Protein AF-A0AA37HJM1-F1 (afdb_monomer)

Solvent-accessible surface area (backbone atoms only — not comparable to full-atom values): 15593 Å² total; per-residue (Å²): 136,89,51,51,58,57,52,49,52,25,43,50,53,7,45,46,51,33,68,66,56,38,78,55,49,58,48,54,78,71,61,100,61,102,59,88,76,61,52,59,51,56,48,31,50,50,34,22,47,57,54,62,45,48,99,63,27,39,70,40,67,59,36,48,49,60,54,54,52,50,42,51,49,53,48,44,47,52,56,47,68,61,66,75,59,89,82,59,84,52,71,66,60,46,52,50,52,49,51,53,35,54,51,51,47,54,49,48,54,52,56,63,65,32,70,92,64,52,75,51,82,88,50,100,52,90,59,51,35,53,36,33,34,22,41,73,49,78,76,52,72,56,48,31,42,31,42,70,45,61,44,90,63,57,59,67,59,54,48,52,52,48,52,52,45,52,49,54,53,48,52,45,45,75,62,68,55,83,71,72,41,37,28,38,40,36,35,33,31,67,37,80,62,45,57,53,70,57,38,39,51,54,45,49,56,40,42,52,55,50,49,51,53,52,51,58,49,35,68,38,82,92,30,60,64,57,33,54,38,68,49,52,37,61,89,56,58,46,67,51,74,72,51,68,46,78,46,75,46,98,87,73,50,71,46,80,44,59,53,88,56,31,46,12,37,26,36,34,39,33,40,35,27,67,48,77,50,39,64,69,49,84,90

Sequence (283 aa):
MITADEVVDDIAKGVREALRTRVFLLGAEAIDFHHPEIRPEYLVTVEVAKQMGRMDRVIGLETLMNDLRKNAQRKAVFLANNISSKFVRSKQERISLKAQRDARILEIERIVSDPKYQFSPSARGRKRVDIVVFTSDPSELPLLISEAKLGSQTADAIIADIDRVVTLLQMHRDLGFNENIYGAVFFYKMTKGGSISDVQRDSSVLLARINSHLCDKKSDPNNKWLKFKADLLTRENYSEPIQAYEELHDDGSSEMVFTRQGFAFAPGLVLLGQADDVETVPF

pLDDT: mean 80.44, std 16.75, range [33.69, 97.81]

Nearest PDB structures (foldseek):
  6wru-assembly1_E  TM=2.384E-01  e=6.037E-02  Staphylococcus aureus
  7asm-assembly1_Q  TM=2.661E-01  e=1.123E-01  Staphylococcus aureus
  5xxb-assembly1_O  TM=3.262E-01  e=6.831E-01  Toxoplasma gondii
  8fru-assembly1_P  TM=2.885E-01  e=4.869E-01  Giardia duodenalis assemblage A
  6zse-assembly1_XT  TM=2.255E-01  e=2.474E-01  Homo sapiens

Foldseek 3Di:
DDFPQLLLVLLLQLQLVLVVVCVLQVDLVDDDDDDPRPHSQLSSLVSSQVSLDDPFKDKDFQAQLVVLLVLLLVVLLVVLVPLDPPPPPDPVVSVVSVVSSVVLNVQSVVLSPPPLNPPDPVPPDRRTFGIWMDTVDPSDHTQETEHEEEAVDALVVLLVVVSSQVSSQLSSVSSPDPDKYKYKYKYKHKDWQDDLVVRQVVVVVSQVVVVVVVVVQCPPPSNVLKDKDKDWPVVSWDWDDFDWDWDADPVRDIDTDGPRTIMTMIMMMMMITNDPSRNVHDD

Secondary structure (DSSP, 8-state):
---HHHHHHHHHHHHHHHTT-HHHHHHHTT---SS----HHHHHHHHHHHHH-BTTEEEEEEEEHHHHHHHHHHHHHHHHHTS--TT---HHHHHHHHHHHHHHHHHHHHHHTSGGG---TTSS---EEEEEEEES-TTSPPSEEEEEE-TT--HHHHHHHHHHHHHHHHHHHHTT--S--EEEEEEEEEEET--HHHHHHHHHHHHHHHHHHHHHHHHSGGGTT-EEEEEE-GGG-EEPPPPEEEEEPTTS-EEEEE-S--EEEEEEEEEEESSTHHHH---

Radius of gyration: 23.16 Å; Cα contacts (8 Å, |Δi|>4): 445; chains: 1; bounding box: 55×44×82 Å

Mean predicted aligned error: 9.49 Å

Organism: NCBI:txid2038277

Structure (mmCIF, N/CA/C/O backbone):
data_AF-A0AA37HJM1-F1
#
_entry.id   AF-A0AA37HJM1-F1
#
loop_
_atom_site.group_PDB
_atom_site.id
_atom_site.type_symbol
_atom_site.label_atom_id
_atom_site.label_alt_id
_atom_site.label_comp_id
_atom_site.label_asym_id
_atom_site.label_entity_id
_atom_site.label_seq_id
_atom_site.pdbx_PDB_ins_code
_atom_site.Cartn_x
_atom_site.Cartn_y
_atom_site.Cartn_z
_atom_site.occupancy
_atom_site.B_iso_or_equiv
_atom_site.auth_seq_id
_atom_site.auth_comp_id
_atom_site.auth_asym_id
_atom_site.auth_atom_id
_atom_site.pdbx_PDB_model_num
ATOM 1 N N . MET A 1 1 ? -16.459 -1.386 -3.399 1.00 72.50 1 MET A N 1
ATOM 2 C CA . MET A 1 1 ? -15.429 -2.305 -2.863 1.00 72.50 1 MET A CA 1
ATOM 3 C C . MET A 1 1 ? -14.432 -2.528 -3.984 1.00 72.50 1 MET A C 1
ATOM 5 O O . MET A 1 1 ? -14.893 -2.775 -5.088 1.00 72.50 1 MET A O 1
ATOM 9 N N . ILE A 1 2 ? -13.136 -2.341 -3.734 1.00 89.00 2 ILE A N 1
ATOM 10 C CA . ILE A 1 2 ? -12.081 -2.547 -4.739 1.00 89.00 2 ILE A CA 1
ATOM 11 C C . ILE A 1 2 ? -11.593 -4.005 -4.680 1.00 89.00 2 ILE A C 1
ATOM 13 O O . ILE A 1 2 ? -11.612 -4.604 -3.601 1.00 89.00 2 ILE A O 1
ATOM 17 N N . THR A 1 3 ? -11.192 -4.580 -5.812 1.00 93.75 3 THR A N 1
ATOM 18 C CA . THR A 1 3 ? -10.617 -5.938 -5.900 1.00 93.75 3 THR A CA 1
ATOM 19 C C . THR A 1 3 ? -9.130 -5.887 -6.240 1.00 93.75 3 THR A C 1
ATOM 21 O O . THR A 1 3 ? -8.653 -4.873 -6.752 1.00 93.75 3 THR A O 1
ATOM 24 N N . ALA A 1 4 ? -8.398 -6.979 -5.992 1.00 94.75 4 ALA A N 1
ATOM 25 C CA . ALA A 1 4 ? -7.003 -7.102 -6.417 1.00 94.75 4 ALA A CA 1
ATOM 26 C C . ALA A 1 4 ? -6.840 -6.869 -7.932 1.00 94.75 4 ALA A C 1
ATOM 28 O O . ALA A 1 4 ? -5.965 -6.107 -8.336 1.00 94.75 4 ALA A O 1
ATOM 29 N N . ASP A 1 5 ? -7.724 -7.450 -8.752 1.00 94.38 5 ASP A N 1
ATOM 30 C CA . ASP A 1 5 ? -7.743 -7.263 -10.210 1.00 94.38 5 ASP A CA 1
ATOM 31 C C . ASP A 1 5 ? -7.895 -5.784 -10.598 1.00 94.38 5 ASP A C 1
ATOM 33 O O . ASP A 1 5 ? -7.135 -5.286 -11.424 1.00 94.38 5 ASP A O 1
ATOM 37 N N . GLU A 1 6 ? -8.826 -5.050 -9.969 1.00 93.44 6 GLU A N 1
ATOM 38 C CA . GLU A 1 6 ? -8.987 -3.613 -10.230 1.00 93.44 6 GLU A CA 1
ATOM 39 C C . GLU A 1 6 ? -7.728 -2.820 -9.855 1.00 93.44 6 GLU A C 1
ATOM 41 O O . GLU A 1 6 ? -7.340 -1.914 -10.590 1.00 93.44 6 GLU A O 1
ATOM 46 N N . VAL A 1 7 ? -7.078 -3.155 -8.731 1.00 94.69 7 VAL A N 1
ATOM 47 C CA . VAL A 1 7 ? -5.832 -2.495 -8.306 1.00 94.69 7 VAL A CA 1
ATOM 48 C C . VAL A 1 7 ? -4.723 -2.729 -9.327 1.00 94.69 7 VAL A C 1
ATOM 50 O O . VAL A 1 7 ? -4.068 -1.772 -9.740 1.00 94.69 7 VAL A O 1
ATOM 53 N N . VAL A 1 8 ? -4.505 -3.981 -9.736 1.00 94.31 8 VAL A N 1
ATOM 54 C CA . VAL A 1 8 ? -3.446 -4.332 -10.691 1.00 94.31 8 VAL A CA 1
ATOM 55 C C . VAL A 1 8 ? -3.698 -3.669 -12.041 1.00 94.31 8 VAL A C 1
ATOM 57 O O . VAL A 1 8 ? -2.784 -3.046 -12.580 1.00 94.31 8 VAL A O 1
ATOM 60 N N . ASP A 1 9 ? -4.930 -3.719 -12.550 1.00 93.31 9 ASP A N 1
ATOM 61 C CA . ASP A 1 9 ? -5.294 -3.106 -13.828 1.00 93.31 9 ASP A CA 1
ATOM 62 C C . ASP A 1 9 ? -5.121 -1.580 -13.821 1.00 93.31 9 ASP A C 1
ATOM 64 O O . ASP A 1 9 ? -4.602 -1.016 -14.789 1.00 93.31 9 ASP A O 1
ATOM 68 N N . ASP A 1 10 ? -5.553 -0.894 -12.758 1.00 93.50 10 ASP A N 1
ATOM 69 C CA . ASP A 1 10 ? -5.456 0.568 -12.667 1.00 93.50 10 ASP A CA 1
ATOM 70 C C . ASP A 1 10 ? -3.983 1.012 -12.525 1.00 93.50 10 ASP A C 1
ATOM 72 O O . ASP A 1 10 ? -3.563 1.968 -13.187 1.00 93.50 10 ASP A O 1
ATOM 76 N N . ILE A 1 11 ? -3.157 0.278 -11.760 1.00 92.81 11 ILE A N 1
ATOM 77 C CA . ILE A 1 11 ? -1.700 0.509 -11.698 1.00 92.81 11 ILE A CA 1
ATOM 78 C C . ILE A 1 11 ? -1.061 0.270 -13.066 1.00 92.81 11 ILE A C 1
ATOM 80 O O . ILE A 1 11 ? -0.331 1.130 -13.554 1.00 92.81 11 ILE A O 1
ATOM 84 N N . ALA A 1 12 ? -1.343 -0.865 -13.706 1.00 89.25 12 ALA A N 1
ATOM 85 C CA . ALA A 1 12 ? -0.769 -1.231 -14.996 1.00 89.25 12 ALA A CA 1
ATOM 86 C C . ALA A 1 12 ? -1.064 -0.177 -16.073 1.00 89.25 12 ALA A C 1
ATOM 88 O O . ALA A 1 12 ? -0.151 0.286 -16.762 1.00 89.25 12 ALA A O 1
ATOM 89 N N . LYS A 1 13 ? -2.317 0.287 -16.163 1.00 88.69 13 LYS A N 1
ATOM 90 C CA . LYS A 1 13 ? -2.717 1.366 -17.081 1.00 88.69 13 LYS A CA 1
ATOM 91 C C . LYS A 1 13 ? -2.008 2.682 -16.772 1.00 88.69 13 LYS A C 1
ATOM 93 O O . LYS A 1 13 ? -1.554 3.346 -17.700 1.00 88.69 13 LYS A O 1
ATOM 98 N N . GLY A 1 14 ? -1.902 3.059 -15.498 1.00 87.94 14 GLY A N 1
ATOM 99 C CA . GLY A 1 14 ? -1.255 4.307 -15.095 1.00 87.94 14 GLY A CA 1
ATOM 100 C C . GLY A 1 14 ? 0.244 4.300 -15.374 1.00 87.94 14 GLY A C 1
ATOM 101 O O . GLY A 1 14 ? 0.777 5.252 -15.941 1.00 87.94 14 GLY A O 1
ATOM 102 N N . VAL A 1 15 ? 0.913 3.186 -15.066 1.00 84.44 15 VAL A N 1
ATOM 103 C CA . VAL A 1 15 ? 2.323 2.969 -15.407 1.00 84.44 15 VAL A CA 1
ATOM 104 C C . VAL A 1 15 ? 2.512 3.042 -16.919 1.00 84.44 15 VAL A C 1
ATOM 106 O O . VAL A 1 15 ? 3.373 3.785 -17.378 1.00 84.44 15 VAL A O 1
ATOM 109 N N . ARG A 1 16 ? 1.680 2.351 -17.709 1.00 80.00 16 ARG A N 1
ATOM 110 C CA . ARG A 1 16 ? 1.724 2.422 -19.177 1.00 80.00 16 ARG A CA 1
ATOM 111 C C . ARG A 1 16 ? 1.612 3.855 -19.688 1.00 80.00 16 ARG A C 1
ATOM 113 O O . ARG A 1 16 ? 2.359 4.227 -20.587 1.00 80.00 16 ARG A O 1
ATOM 120 N N . GLU A 1 17 ? 0.682 4.638 -19.151 1.00 80.50 17 GLU A N 1
ATOM 121 C CA . GLU A 1 17 ? 0.422 6.001 -19.619 1.00 80.50 17 GLU A CA 1
ATOM 122 C C . GLU A 1 17 ? 1.548 6.971 -19.246 1.00 80.50 17 GLU A C 1
ATOM 124 O O . GLU A 1 17 ? 2.004 7.747 -20.090 1.00 80.50 17 GLU A O 1
ATOM 129 N N . ALA A 1 18 ? 2.091 6.862 -18.032 1.00 77.69 18 ALA A N 1
ATOM 130 C CA . ALA A 1 18 ? 3.287 7.608 -17.642 1.00 77.69 18 ALA A CA 1
ATOM 131 C C . ALA A 1 18 ? 4.478 7.238 -18.531 1.00 77.69 18 ALA A C 1
ATOM 133 O O . ALA A 1 18 ? 5.189 8.096 -19.051 1.00 77.69 18 ALA A O 1
ATOM 134 N N . LEU A 1 19 ? 4.636 5.943 -18.801 1.00 72.50 19 LEU A N 1
ATOM 135 C CA . LEU A 1 19 ? 5.599 5.440 -19.762 1.00 72.50 19 LEU A CA 1
ATOM 136 C C . LEU A 1 19 ? 5.219 5.762 -21.215 1.00 72.50 19 LEU A C 1
ATOM 138 O O . LEU A 1 19 ? 5.964 5.372 -22.090 1.00 72.50 19 LEU A O 1
ATOM 142 N N . ARG A 1 20 ? 4.124 6.433 -21.557 1.00 68.94 20 ARG A N 1
ATOM 143 C CA . ARG A 1 20 ? 3.891 6.941 -22.927 1.00 68.94 20 ARG A CA 1
ATOM 144 C C . ARG A 1 20 ? 4.201 8.424 -23.039 1.00 68.94 20 ARG A C 1
ATOM 146 O O . ARG A 1 20 ? 4.641 8.883 -24.087 1.00 68.94 20 ARG A O 1
ATOM 153 N N . THR A 1 21 ? 4.082 9.163 -21.943 1.00 62.94 21 THR A N 1
ATOM 154 C CA . THR A 1 21 ? 4.363 10.604 -21.838 1.00 62.94 21 THR A CA 1
ATOM 155 C C . THR A 1 21 ? 5.868 10.921 -21.697 1.00 62.94 21 THR A C 1
ATOM 157 O O . THR A 1 21 ? 6.276 11.937 -21.133 1.00 62.94 21 THR A O 1
ATOM 160 N N . ARG A 1 22 ? 6.721 10.064 -22.283 1.00 51.75 22 ARG A N 1
ATOM 161 C CA . ARG A 1 22 ? 8.179 9.963 -22.078 1.00 51.75 22 ARG A CA 1
ATOM 162 C C . ARG A 1 22 ? 9.011 11.187 -22.408 1.00 51.75 22 ARG A C 1
ATOM 164 O O . ARG A 1 22 ? 10.087 11.309 -21.839 1.00 51.75 22 ARG A O 1
ATOM 171 N N . VAL A 1 23 ? 8.544 12.106 -23.250 1.00 48.00 23 VAL A N 1
ATOM 172 C CA . VAL A 1 23 ? 9.275 13.361 -23.519 1.00 48.00 23 VAL A CA 1
ATOM 173 C C . VAL A 1 23 ? 9.582 14.107 -22.207 1.00 48.00 23 VAL A C 1
ATOM 175 O O . VAL A 1 23 ? 10.658 14.679 -22.062 1.00 48.00 23 VAL A O 1
ATOM 178 N N . PHE A 1 24 ? 8.700 14.002 -21.204 1.00 47.12 24 PHE A N 1
ATOM 179 C CA . PHE A 1 24 ? 8.919 14.553 -19.863 1.00 47.12 24 PHE A CA 1
ATOM 180 C C . PHE A 1 24 ? 9.833 13.690 -18.975 1.00 47.12 24 PHE A C 1
ATOM 182 O O . PHE A 1 24 ? 10.661 14.237 -18.253 1.00 47.12 24 PHE A O 1
ATOM 189 N N . LEU A 1 25 ? 9.730 12.355 -19.047 1.00 49.97 25 LEU A N 1
ATOM 190 C CA . LEU A 1 25 ? 10.588 11.430 -18.283 1.00 49.97 25 LEU A CA 1
ATOM 191 C C . LEU A 1 25 ? 12.056 11.517 -18.723 1.00 49.97 25 LEU A C 1
ATOM 193 O O . LEU A 1 25 ? 12.959 11.506 -17.894 1.00 49.97 25 LEU A O 1
ATOM 197 N N . LEU A 1 26 ? 12.281 11.639 -20.032 1.00 48.25 26 LEU A N 1
ATOM 198 C CA . LEU A 1 26 ? 13.606 11.680 -20.646 1.00 48.25 26 LEU A CA 1
ATOM 199 C C . LEU A 1 26 ? 14.302 13.036 -20.479 1.00 48.25 26 LEU A C 1
ATOM 201 O O . LEU A 1 26 ? 15.526 13.077 -20.386 1.00 48.25 26 LEU A O 1
ATOM 205 N N . GLY A 1 27 ? 13.541 14.133 -20.396 1.00 41.31 27 GLY A N 1
ATOM 206 C CA . GLY A 1 27 ? 14.076 15.459 -20.072 1.00 41.31 27 GLY A CA 1
ATOM 207 C C . GLY A 1 27 ? 14.519 15.600 -18.610 1.00 41.31 27 GLY A C 1
ATOM 208 O O . GLY A 1 27 ? 15.489 16.301 -18.339 1.00 41.31 27 GLY A O 1
ATOM 209 N N . ALA A 1 28 ? 13.860 14.902 -17.677 1.00 42.06 28 ALA A N 1
ATOM 210 C CA . ALA A 1 28 ? 14.141 14.983 -16.239 1.00 42.06 28 ALA A CA 1
ATOM 211 C C . ALA A 1 28 ? 15.420 14.243 -15.798 1.00 42.06 28 ALA A C 1
ATOM 213 O O . ALA A 1 28 ? 15.977 14.563 -14.753 1.00 42.06 28 ALA A O 1
ATOM 214 N N . GLU A 1 29 ? 15.899 13.266 -16.572 1.00 42.12 29 GLU A N 1
ATOM 215 C CA . GLU A 1 29 ? 17.143 12.540 -16.265 1.00 42.12 29 GLU A CA 1
ATOM 216 C C . GLU A 1 29 ? 18.384 13.103 -16.982 1.00 42.12 29 GLU A C 1
ATOM 218 O O . GLU A 1 29 ? 19.503 12.709 -16.656 1.00 42.12 29 GLU A O 1
ATOM 223 N N . ALA A 1 30 ? 18.215 13.999 -17.963 1.00 42.41 30 ALA A N 1
ATOM 224 C CA . ALA A 1 30 ? 19.286 14.369 -18.892 1.00 42.41 30 ALA A CA 1
ATOM 225 C C . ALA A 1 30 ? 19.727 15.847 -18.872 1.00 42.41 30 ALA A C 1
ATOM 227 O O . ALA A 1 30 ? 20.665 16.166 -19.603 1.00 42.41 30 ALA A O 1
ATOM 228 N N . ILE A 1 31 ? 19.094 16.761 -18.118 1.00 38.78 31 ILE A N 1
ATOM 229 C CA . ILE A 1 31 ? 19.282 18.206 -18.363 1.00 38.78 31 ILE A CA 1
ATOM 230 C C . ILE A 1 31 ? 19.407 19.057 -17.080 1.00 38.78 31 ILE A C 1
ATOM 232 O O . ILE A 1 31 ? 18.430 19.279 -16.371 1.00 38.78 31 ILE A O 1
ATOM 236 N N . ASP A 1 32 ? 20.594 19.647 -16.882 1.00 37.78 32 ASP A N 1
ATOM 237 C CA . ASP A 1 32 ? 20.820 20.884 -16.115 1.00 37.78 32 ASP A CA 1
ATOM 238 C C . ASP A 1 32 ? 20.072 22.059 -16.791 1.00 37.78 32 ASP A C 1
ATOM 240 O O . ASP A 1 32 ? 20.647 22.764 -17.615 1.00 37.78 32 ASP A O 1
ATOM 244 N N . PHE A 1 33 ? 18.791 22.305 -16.492 1.00 33.69 33 PHE A N 1
ATOM 245 C CA . PHE A 1 33 ? 18.142 23.589 -16.816 1.00 33.69 33 PHE A CA 1
ATOM 246 C C . PHE A 1 33 ? 17.101 23.991 -15.763 1.00 33.69 33 PHE A C 1
ATOM 248 O O . PHE A 1 33 ? 16.414 23.167 -15.172 1.00 33.69 33 PHE A O 1
ATOM 255 N N . HIS A 1 34 ? 16.992 25.304 -15.549 1.00 34.34 34 HIS A N 1
ATOM 256 C CA . HIS A 1 34 ? 16.223 26.027 -14.525 1.00 34.34 34 HIS A CA 1
ATOM 257 C C . HIS A 1 34 ? 14.676 25.924 -14.612 1.00 34.34 34 HIS A C 1
ATOM 259 O O . HIS A 1 34 ? 13.976 26.913 -14.389 1.00 34.34 34 HIS A O 1
ATOM 265 N N . HIS A 1 35 ? 14.113 24.750 -14.896 1.00 35.97 35 HIS A N 1
ATOM 266 C CA . HIS A 1 35 ? 12.680 24.471 -14.748 1.00 35.97 35 HIS A CA 1
ATOM 267 C C . HIS A 1 35 ? 12.456 23.454 -13.621 1.00 35.97 35 HIS A C 1
ATOM 269 O O . HIS A 1 35 ? 13.331 22.628 -13.381 1.00 35.97 35 HIS A O 1
ATOM 275 N N . PRO A 1 36 ? 11.333 23.516 -12.878 1.00 35.59 36 PRO A N 1
ATOM 276 C CA . PRO A 1 36 ? 11.111 22.611 -11.756 1.00 35.59 36 PRO A CA 1
ATOM 277 C C . PRO A 1 36 ? 11.117 21.157 -12.250 1.00 35.59 36 PRO A C 1
ATOM 279 O O . PRO A 1 36 ? 10.204 20.739 -12.958 1.00 35.59 36 PRO A O 1
ATOM 282 N N . GLU A 1 37 ? 12.166 20.414 -11.884 1.00 43.91 37 GLU A N 1
ATOM 283 C CA . GLU A 1 37 ? 12.343 18.983 -12.139 1.00 43.91 37 GLU A CA 1
ATOM 284 C C . GLU A 1 37 ? 11.119 18.206 -11.630 1.00 43.91 37 GLU A C 1
ATOM 286 O O . GLU A 1 37 ? 10.982 17.931 -10.433 1.00 43.91 37 GLU A O 1
ATOM 291 N N . ILE A 1 38 ? 10.206 17.828 -12.526 1.00 48.66 38 ILE A N 1
ATOM 292 C CA . ILE A 1 38 ? 9.211 16.807 -12.201 1.00 48.66 38 ILE A CA 1
ATOM 293 C C . ILE A 1 38 ? 9.945 15.476 -12.281 1.00 48.66 38 ILE A C 1
ATOM 295 O O . ILE A 1 38 ? 10.228 14.980 -13.370 1.00 48.66 38 ILE A O 1
ATOM 299 N N . ARG A 1 39 ? 10.289 14.912 -11.120 1.00 54.81 39 ARG A N 1
ATOM 300 C CA . ARG A 1 39 ? 10.967 13.615 -11.091 1.00 54.81 39 ARG A CA 1
ATOM 301 C C . ARG A 1 39 ? 10.083 12.531 -11.724 1.00 54.81 39 ARG A C 1
ATOM 303 O O . ARG A 1 39 ? 8.870 12.549 -11.490 1.00 54.81 39 ARG A O 1
ATOM 310 N N . PRO A 1 40 ? 10.664 11.569 -12.460 1.00 59.12 40 PRO A N 1
ATOM 311 C CA . PRO A 1 40 ? 9.929 10.471 -13.078 1.00 59.12 40 PRO A CA 1
ATOM 312 C C . PRO A 1 40 ? 9.010 9.678 -12.132 1.00 59.12 40 PRO A C 1
ATOM 314 O O . PRO A 1 40 ? 7.982 9.175 -12.588 1.00 59.12 40 PRO A O 1
ATOM 317 N N . GLU A 1 41 ? 9.316 9.599 -10.823 1.00 62.47 41 GLU A N 1
ATOM 318 C CA . GLU A 1 41 ? 8.406 9.021 -9.817 1.00 62.47 41 GLU A CA 1
ATOM 319 C C . GLU A 1 41 ? 7.041 9.709 -9.852 1.00 62.47 41 GLU A C 1
ATOM 321 O O . GLU A 1 41 ? 6.007 9.048 -9.878 1.00 62.47 41 GLU A O 1
ATOM 326 N N . TYR A 1 42 ? 7.040 11.045 -9.854 1.00 72.00 42 TYR A N 1
ATOM 327 C CA . TYR A 1 42 ? 5.831 11.842 -9.694 1.00 72.00 42 TYR A CA 1
ATOM 328 C C . TYR A 1 42 ? 4.900 11.695 -10.889 1.00 72.00 42 TYR A C 1
ATOM 330 O O . TYR A 1 42 ? 3.687 11.698 -10.701 1.00 72.00 42 TYR A O 1
ATOM 338 N N . LEU A 1 43 ? 5.440 11.529 -12.100 1.00 75.44 43 LEU A N 1
ATOM 339 C CA . LEU A 1 43 ? 4.608 11.296 -13.277 1.00 75.44 43 LEU A CA 1
ATOM 340 C C . LEU A 1 43 ? 3.885 9.950 -13.174 1.00 75.44 43 LEU A C 1
ATOM 342 O O . LEU A 1 43 ? 2.674 9.900 -13.364 1.00 75.44 43 LEU A O 1
ATOM 346 N N . VAL A 1 44 ? 4.597 8.878 -12.809 1.00 80.19 44 VAL A N 1
ATOM 347 C CA . VAL A 1 44 ? 3.972 7.559 -12.627 1.00 80.19 44 VAL A CA 1
ATOM 348 C C . VAL A 1 44 ? 2.954 7.594 -11.492 1.00 80.19 44 VAL A C 1
ATOM 350 O O . VAL A 1 44 ? 1.830 7.134 -11.673 1.00 80.19 44 VAL A O 1
ATOM 353 N N . THR A 1 45 ? 3.299 8.204 -10.358 1.00 87.06 45 THR A N 1
ATOM 354 C CA . THR A 1 45 ? 2.385 8.391 -9.227 1.00 87.06 45 THR A CA 1
ATOM 355 C C . THR A 1 45 ? 1.104 9.115 -9.647 1.00 87.06 45 THR A C 1
ATOM 357 O O . THR A 1 45 ? 0.007 8.674 -9.309 1.00 87.06 45 THR A O 1
ATOM 360 N N . VAL A 1 46 ? 1.219 10.199 -10.420 1.00 86.12 46 VAL A N 1
ATOM 361 C CA . VAL A 1 46 ? 0.068 10.981 -10.892 1.00 86.12 46 VAL A CA 1
ATOM 362 C C . VAL A 1 46 ? -0.774 10.203 -11.901 1.00 86.12 46 VAL A C 1
ATOM 364 O O . VAL A 1 46 ? -1.998 10.203 -11.780 1.00 86.12 46 VAL A O 1
ATOM 367 N N . GLU A 1 47 ? -0.167 9.532 -12.880 1.00 87.88 47 GLU A N 1
ATOM 368 C CA . GLU A 1 47 ? -0.931 8.770 -13.875 1.00 87.88 47 GLU A CA 1
ATOM 369 C C . GLU A 1 47 ? -1.632 7.559 -13.257 1.00 87.88 47 GLU A C 1
ATOM 371 O O . GLU A 1 47 ? -2.801 7.315 -13.553 1.00 87.88 47 GLU A O 1
ATOM 376 N N . VAL A 1 48 ? -0.984 6.851 -12.330 1.00 90.69 48 VAL A N 1
ATOM 377 C CA . VAL A 1 48 ? -1.626 5.781 -11.551 1.00 90.69 48 VAL A CA 1
ATOM 378 C C . VAL A 1 48 ? -2.778 6.333 -10.709 1.00 90.69 48 VAL A C 1
ATOM 380 O O . VAL A 1 48 ? -3.883 5.792 -10.745 1.00 90.69 48 VAL A O 1
ATOM 383 N N . ALA A 1 49 ? -2.573 7.455 -10.016 1.00 91.44 49 ALA A N 1
ATOM 384 C CA . ALA A 1 49 ? -3.624 8.109 -9.241 1.00 91.44 49 ALA A CA 1
ATOM 385 C C . ALA A 1 49 ? -4.838 8.508 -10.099 1.00 91.44 49 ALA A C 1
ATOM 387 O O . ALA A 1 49 ? -5.976 8.342 -9.659 1.00 91.44 49 ALA A O 1
ATOM 388 N N . LYS A 1 50 ? -4.621 8.984 -11.332 1.00 91.31 50 LYS A N 1
ATOM 389 C CA . LYS A 1 50 ? -5.707 9.299 -12.274 1.00 91.31 50 LYS A CA 1
ATOM 390 C C . LYS A 1 50 ? -6.538 8.069 -12.636 1.00 91.31 50 LYS A C 1
ATOM 392 O O . LYS A 1 50 ? -7.757 8.190 -12.691 1.00 91.31 50 LYS A O 1
ATOM 397 N N . GLN A 1 51 ? -5.912 6.909 -12.855 1.00 93.00 51 GLN A N 1
ATOM 398 C CA . GLN A 1 51 ? -6.647 5.672 -13.161 1.00 93.00 51 GLN A CA 1
ATOM 399 C C . GLN A 1 51 ? -7.475 5.179 -11.966 1.00 93.00 51 GLN A C 1
ATOM 401 O O . GLN A 1 51 ? -8.581 4.673 -12.138 1.00 93.00 51 GLN A O 1
ATOM 406 N N . MET A 1 52 ? -6.959 5.361 -10.748 1.00 91.62 52 MET A N 1
ATOM 407 C CA . MET A 1 52 ? -7.638 4.939 -9.517 1.00 91.62 52 MET A CA 1
ATOM 408 C C . MET A 1 52 ? -8.798 5.859 -9.110 1.00 91.62 52 MET A C 1
ATOM 410 O O . MET A 1 52 ? -9.711 5.426 -8.398 1.00 91.62 52 MET A O 1
ATOM 414 N N . GLY A 1 53 ? -8.763 7.128 -9.527 1.00 88.25 53 GLY A N 1
ATOM 415 C CA . GLY A 1 53 ? -9.806 8.111 -9.246 1.00 88.25 53 GLY A CA 1
ATOM 416 C C . GLY A 1 53 ? -11.117 7.781 -9.963 1.00 88.25 53 GLY A C 1
ATOM 417 O O . GLY A 1 53 ? -11.152 7.608 -11.178 1.00 88.25 53 GLY A O 1
ATOM 418 N N . ARG A 1 54 ? -12.222 7.716 -9.212 1.00 87.19 54 ARG A N 1
ATOM 419 C CA . ARG A 1 54 ? -13.578 7.448 -9.728 1.00 87.19 54 ARG A CA 1
ATOM 420 C C . ARG A 1 54 ? -14.599 8.301 -8.972 1.00 87.19 54 ARG A C 1
ATOM 422 O O . ARG A 1 54 ? -14.274 8.895 -7.953 1.00 87.19 54 ARG A O 1
ATOM 429 N N . MET A 1 55 ? -15.849 8.346 -9.437 1.00 86.38 55 MET A N 1
ATOM 430 C CA . MET A 1 55 ? -16.920 9.117 -8.771 1.00 86.38 55 MET A CA 1
ATOM 431 C C . MET A 1 55 ? -17.139 8.705 -7.302 1.00 86.38 55 MET A C 1
ATOM 433 O O . MET A 1 55 ? -17.578 9.516 -6.494 1.00 86.38 55 MET A O 1
ATOM 437 N N . ASP A 1 56 ? -16.830 7.454 -6.956 1.00 88.81 56 ASP A N 1
ATOM 438 C CA . ASP A 1 56 ? -16.956 6.866 -5.620 1.00 88.81 56 ASP A CA 1
ATOM 439 C C . ASP A 1 56 ? -15.627 6.793 -4.843 1.00 88.81 56 ASP A C 1
ATOM 441 O O . ASP A 1 56 ? -15.596 6.221 -3.751 1.00 88.81 56 ASP A O 1
ATOM 445 N N . ARG A 1 57 ? -14.525 7.333 -5.389 1.00 90.88 57 ARG A N 1
ATOM 446 C CA . ARG A 1 57 ? -13.170 7.182 -4.834 1.00 90.88 57 ARG A CA 1
ATOM 447 C C . ARG A 1 57 ? -12.413 8.501 -4.824 1.00 90.88 57 ARG A C 1
ATOM 449 O O . ARG A 1 57 ? -12.320 9.184 -5.841 1.00 90.88 57 ARG A O 1
ATOM 456 N N . VAL A 1 58 ? -11.801 8.818 -3.690 1.00 91.56 58 VAL A N 1
ATOM 457 C CA . VAL A 1 58 ? -10.947 10.002 -3.536 1.00 91.56 58 VAL A CA 1
ATOM 458 C C . VAL A 1 58 ? -9.496 9.567 -3.400 1.00 91.56 58 VAL A C 1
ATOM 460 O O . VAL A 1 58 ? -9.191 8.611 -2.689 1.00 91.56 58 VAL A O 1
ATOM 463 N N . ILE A 1 59 ? -8.597 10.288 -4.069 1.00 93.88 59 ILE A N 1
ATOM 464 C CA . ILE A 1 59 ? -7.163 9.999 -4.061 1.00 93.88 59 ILE A CA 1
ATOM 465 C C . ILE A 1 59 ? -6.425 11.039 -3.223 1.00 93.88 59 ILE A C 1
ATOM 467 O O . ILE A 1 59 ? -6.519 12.239 -3.478 1.00 93.88 59 ILE A O 1
ATOM 471 N N . GLY A 1 60 ? -5.678 10.571 -2.227 1.00 91.31 60 GLY A N 1
ATOM 472 C CA . GLY A 1 60 ? -4.721 11.362 -1.466 1.00 91.31 60 GLY A CA 1
ATOM 473 C C . GLY A 1 60 ? -3.307 11.113 -1.975 1.00 91.31 60 GLY A C 1
ATOM 474 O O . GLY A 1 60 ? -2.756 10.035 -1.758 1.00 91.31 60 GLY A O 1
ATOM 475 N N . LEU A 1 61 ? -2.710 12.110 -2.622 1.00 91.12 61 LEU A N 1
ATOM 476 C CA . LEU A 1 61 ? -1.300 12.077 -3.007 1.00 91.12 61 LEU A CA 1
ATOM 477 C C . LEU A 1 61 ? -0.419 12.530 -1.845 1.00 91.12 61 LEU A C 1
ATOM 479 O O . LEU A 1 61 ? -0.781 13.473 -1.137 1.00 91.12 61 LEU A O 1
ATOM 483 N N . GLU A 1 62 ? 0.749 11.905 -1.686 1.00 89.12 62 GLU A N 1
ATOM 484 C CA . GLU A 1 62 ? 1.768 12.343 -0.718 1.00 89.12 62 GLU A CA 1
ATOM 485 C C . GLU A 1 62 ? 1.218 12.433 0.721 1.00 89.12 62 GLU A C 1
ATOM 487 O O . GLU A 1 62 ? 1.557 13.327 1.510 1.00 89.12 62 GLU A O 1
ATOM 492 N N . THR A 1 63 ? 0.324 11.503 1.066 1.00 90.38 63 THR A N 1
ATOM 493 C CA . THR A 1 63 ? -0.445 11.537 2.312 1.00 90.38 63 THR A CA 1
ATOM 494 C C . THR A 1 63 ? 0.471 11.262 3.499 1.00 90.38 63 THR A C 1
ATOM 496 O O . THR A 1 63 ? 1.206 10.275 3.524 1.00 90.38 63 THR A O 1
ATOM 499 N N . LEU A 1 64 ? 0.421 12.106 4.531 1.00 88.88 64 LEU A N 1
ATOM 500 C CA . LEU A 1 64 ? 1.227 11.907 5.735 1.00 88.88 64 LEU A CA 1
ATOM 501 C C . LEU A 1 64 ? 0.803 10.622 6.459 1.00 88.88 64 LEU A C 1
ATOM 503 O O . LEU A 1 64 ? -0.348 10.475 6.870 1.00 88.88 64 LEU A O 1
ATOM 507 N N . MET A 1 65 ? 1.756 9.728 6.736 1.00 87.88 65 MET A N 1
ATOM 508 C CA . MET A 1 65 ? 1.486 8.495 7.493 1.00 87.88 65 MET A CA 1
ATOM 509 C C . MET A 1 65 ? 0.923 8.786 8.896 1.00 87.88 65 MET A C 1
ATOM 511 O O . MET A 1 65 ? 0.140 8.008 9.436 1.00 87.88 65 MET A O 1
ATOM 515 N N . ASN A 1 66 ? 1.284 9.928 9.496 1.00 86.69 66 ASN A N 1
ATOM 516 C CA . ASN A 1 66 ? 0.705 10.365 10.770 1.00 86.69 66 ASN A CA 1
ATOM 517 C C . ASN A 1 66 ? -0.785 10.707 10.667 1.00 86.69 66 ASN A C 1
ATOM 519 O O . ASN A 1 66 ? -1.509 10.490 11.639 1.00 86.69 66 ASN A O 1
ATOM 523 N N . ASP A 1 67 ? -1.240 11.210 9.522 1.00 89.00 67 ASP A N 1
ATOM 524 C CA . ASP A 1 67 ? -2.655 11.496 9.304 1.00 89.00 67 ASP A CA 1
ATOM 525 C C . ASP A 1 67 ? -3.426 10.193 9.108 1.00 89.00 67 ASP A C 1
ATOM 527 O O . ASP A 1 67 ? -4.451 10.006 9.760 1.00 89.00 67 ASP A O 1
ATOM 531 N N . LEU A 1 68 ? -2.876 9.233 8.352 1.00 90.75 68 LEU A N 1
ATOM 532 C CA . LEU A 1 68 ? -3.438 7.878 8.243 1.00 90.75 68 LEU A CA 1
ATOM 533 C C . LEU A 1 68 ? -3.587 7.218 9.620 1.00 90.75 68 LEU A C 1
ATOM 535 O O . LEU A 1 68 ? -4.657 6.717 9.965 1.00 90.75 68 LEU A O 1
ATOM 539 N N . ARG A 1 69 ? -2.544 7.298 10.453 1.00 91.00 69 ARG A N 1
ATOM 540 C CA . ARG A 1 69 ? -2.559 6.792 11.831 1.00 91.00 69 ARG A CA 1
ATOM 541 C C . ARG A 1 69 ? -3.637 7.454 12.689 1.00 91.00 69 ARG A C 1
ATOM 543 O O . ARG A 1 69 ? -4.392 6.763 13.371 1.00 91.00 69 ARG A O 1
ATOM 550 N N . LYS A 1 70 ? -3.738 8.785 12.659 1.00 90.00 70 LYS A N 1
ATOM 551 C CA . LYS A 1 70 ? -4.761 9.527 13.416 1.00 90.00 70 LYS A CA 1
ATOM 552 C C . LYS A 1 70 ? -6.174 9.258 12.897 1.00 90.00 70 LYS A C 1
ATOM 554 O O . LYS A 1 70 ? -7.107 9.209 13.695 1.00 90.00 70 LYS A O 1
ATOM 559 N N . ASN A 1 71 ? -6.360 9.086 11.590 1.00 91.25 71 ASN A N 1
ATOM 560 C CA . ASN A 1 71 ? -7.652 8.733 10.994 1.00 91.25 71 ASN A CA 1
ATOM 561 C C . ASN A 1 71 ? -8.092 7.344 11.457 1.00 91.25 71 ASN A C 1
ATOM 563 O O . ASN A 1 71 ? -9.198 7.197 11.976 1.00 91.25 71 ASN A O 1
ATOM 567 N N . ALA A 1 72 ? -7.188 6.364 11.382 1.00 92.69 72 ALA A N 1
ATOM 568 C CA . ALA A 1 72 ? -7.413 5.014 11.885 1.00 92.69 72 ALA A CA 1
ATOM 569 C C . ALA A 1 72 ? -7.780 5.022 13.381 1.00 92.69 72 ALA A C 1
ATOM 571 O O . ALA A 1 72 ? -8.775 4.417 13.777 1.00 92.69 72 ALA A O 1
ATOM 572 N N . GLN A 1 73 ? -7.047 5.781 14.205 1.00 94.06 73 GLN A N 1
ATOM 573 C CA . GLN A 1 73 ? -7.363 5.955 15.626 1.00 94.06 73 GLN A CA 1
ATOM 574 C C . GLN A 1 73 ? -8.772 6.524 15.832 1.00 94.06 73 GLN A C 1
ATOM 576 O O . GLN A 1 73 ? -9.563 5.960 16.588 1.00 94.06 73 GLN A O 1
ATOM 581 N N . ARG A 1 74 ? -9.105 7.634 15.157 1.00 92.94 74 ARG A N 1
ATOM 582 C CA . ARG A 1 74 ? -10.417 8.288 15.272 1.00 92.94 74 ARG A CA 1
ATOM 583 C C . ARG A 1 74 ? -11.551 7.339 14.896 1.00 92.94 74 ARG A C 1
ATOM 585 O O . ARG A 1 74 ? -12.536 7.263 15.628 1.00 92.94 74 ARG A O 1
ATOM 592 N N . LYS A 1 75 ? -11.392 6.578 13.809 1.00 92.38 75 LYS A N 1
ATOM 593 C CA . LYS A 1 75 ? -12.370 5.571 13.379 1.00 92.38 75 LYS A CA 1
ATOM 594 C C . LYS A 1 75 ? -12.520 4.455 14.414 1.00 92.38 75 LYS A C 1
ATOM 596 O O . LYS A 1 75 ? -13.645 4.141 14.791 1.00 92.38 75 LYS A O 1
ATOM 601 N N . ALA A 1 76 ? -11.419 3.904 14.925 1.00 92.94 76 ALA A N 1
ATOM 602 C CA . ALA A 1 76 ? -11.455 2.842 15.933 1.00 92.94 76 ALA A CA 1
ATOM 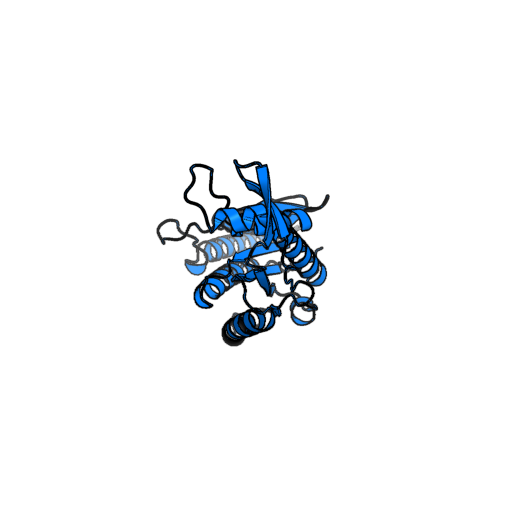603 C C . ALA A 1 76 ? -12.152 3.306 17.226 1.00 92.94 76 ALA A C 1
ATOM 605 O O . ALA A 1 76 ? -13.008 2.600 17.760 1.00 92.94 76 ALA A O 1
ATOM 606 N N . VAL A 1 77 ? -11.850 4.522 17.697 1.00 92.44 77 VAL A N 1
ATOM 607 C CA . VAL A 1 77 ? -12.503 5.127 18.871 1.00 92.44 77 VAL A CA 1
ATOM 608 C C . VAL A 1 77 ? -13.990 5.375 18.613 1.00 92.44 77 VAL A C 1
ATOM 610 O O . VAL A 1 77 ? -14.818 5.119 19.486 1.00 92.44 77 VAL A O 1
ATOM 613 N N . PHE A 1 78 ? -14.359 5.849 17.421 1.00 90.94 78 PHE A N 1
ATOM 614 C CA . PHE A 1 78 ? -15.761 6.017 17.038 1.00 90.94 78 PHE A CA 1
ATOM 615 C C . PHE A 1 78 ? -16.524 4.684 17.077 1.00 90.94 78 PHE A C 1
ATOM 617 O O . PHE A 1 78 ? -17.595 4.610 17.679 1.00 90.94 78 PHE A O 1
ATOM 624 N N . LEU A 1 79 ? -15.955 3.613 16.513 1.00 88.94 79 LEU A N 1
ATOM 625 C CA . LEU A 1 79 ? -16.558 2.277 16.548 1.00 88.94 79 LEU A CA 1
ATOM 626 C C . LEU A 1 79 ? -16.676 1.731 17.977 1.00 88.94 79 LEU A C 1
ATOM 628 O O . LEU A 1 79 ? -17.734 1.226 18.345 1.00 88.94 79 LEU A O 1
ATOM 632 N N . ALA A 1 80 ? -15.644 1.901 18.810 1.00 88.75 80 ALA A N 1
ATOM 633 C CA . ALA A 1 80 ? -15.692 1.507 20.219 1.00 88.75 80 ALA A CA 1
ATOM 634 C C . ALA A 1 80 ? -16.800 2.251 20.989 1.00 88.75 80 ALA A C 1
ATOM 636 O O . ALA A 1 80 ? -17.503 1.657 21.805 1.00 88.75 80 ALA A O 1
ATOM 637 N N . ASN A 1 81 ? -17.013 3.538 20.698 1.00 86.19 81 ASN A N 1
ATOM 638 C CA . ASN A 1 81 ? -18.088 4.327 21.307 1.00 86.19 81 ASN A CA 1
ATOM 639 C C . ASN A 1 81 ? -19.496 3.913 20.853 1.00 86.19 81 ASN A C 1
ATOM 641 O O . ASN A 1 81 ? -20.458 4.156 21.584 1.00 86.19 81 ASN A O 1
ATOM 645 N N . ASN A 1 82 ? -19.625 3.273 19.689 1.00 81.44 82 ASN A N 1
ATOM 646 C CA . ASN A 1 82 ? -20.900 2.775 19.173 1.00 81.44 82 ASN A CA 1
ATOM 647 C C . ASN A 1 82 ? -21.330 1.426 19.772 1.00 81.44 82 ASN A C 1
ATOM 649 O O . ASN A 1 82 ? -22.420 0.948 19.448 1.00 81.44 82 ASN A O 1
ATOM 653 N N . ILE A 1 83 ? -20.545 0.834 20.681 1.00 71.25 83 ILE A N 1
ATOM 654 C CA . ILE A 1 83 ? -20.984 -0.293 21.516 1.00 71.25 83 ILE A CA 1
ATOM 655 C C . ILE A 1 83 ? -22.150 0.204 22.395 1.00 71.25 83 ILE A C 1
ATOM 657 O O . ILE A 1 83 ? -21.975 0.866 23.418 1.00 71.25 83 ILE A O 1
ATOM 661 N N . SER A 1 84 ? -23.375 -0.025 21.918 1.00 58.97 84 SER A N 1
ATOM 662 C CA . SER A 1 84 ? -24.586 0.645 22.396 1.00 58.97 84 SER A CA 1
ATOM 663 C C . SER A 1 84 ? -24.992 0.217 23.809 1.00 58.97 84 SER A C 1
ATOM 665 O O . SER A 1 84 ? -25.345 -0.933 24.057 1.00 58.97 84 SER A O 1
ATOM 667 N N . SER A 1 85 ? -25.093 1.198 24.709 1.00 59.03 85 SER A N 1
ATOM 668 C CA . SER A 1 85 ? -25.801 1.094 25.994 1.00 59.03 85 SER A CA 1
ATOM 669 C C . SER A 1 85 ? -27.287 1.478 25.900 1.00 59.03 85 SER A C 1
ATOM 671 O O . SER A 1 85 ? -28.021 1.345 26.883 1.00 59.03 85 SER A O 1
ATOM 673 N N . LYS A 1 86 ? -27.753 1.956 24.732 1.00 57.41 86 LYS A N 1
ATOM 674 C CA . LYS A 1 86 ? -29.063 2.620 24.568 1.00 57.41 86 LYS A CA 1
ATOM 675 C C . LYS A 1 86 ? -30.270 1.713 24.826 1.00 57.41 86 LYS A C 1
ATOM 677 O O . LYS A 1 86 ? -31.338 2.225 25.140 1.00 57.41 86 LYS A O 1
ATOM 682 N N . PHE A 1 87 ? -30.103 0.392 24.766 1.00 55.97 87 PHE A N 1
ATOM 683 C CA . PHE A 1 87 ? -31.1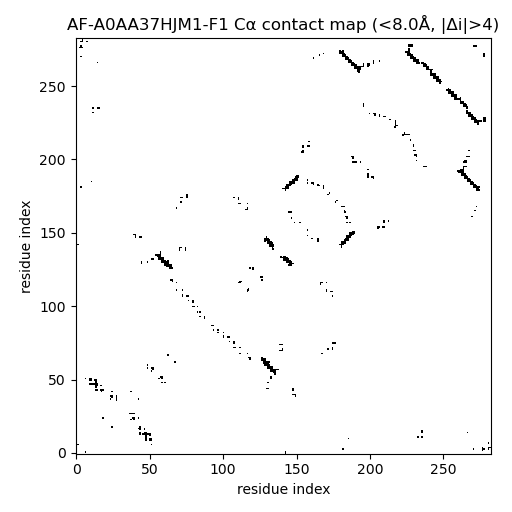82 -0.582 24.996 1.00 55.97 87 PHE A CA 1
ATOM 684 C C . PHE A 1 87 ? -31.017 -1.401 26.280 1.00 55.97 87 PHE A C 1
ATOM 686 O O . PHE A 1 87 ? -31.835 -2.267 26.584 1.00 55.97 87 PHE A O 1
ATOM 693 N N . VAL A 1 88 ? -29.985 -1.108 27.068 1.00 62.44 88 VAL A N 1
ATOM 694 C CA . VAL A 1 88 ? -29.649 -1.883 28.259 1.00 62.44 88 VAL A CA 1
ATOM 695 C C . VAL A 1 88 ? -30.422 -1.334 29.449 1.00 62.44 88 VAL A C 1
ATOM 697 O O . VAL A 1 88 ? -30.224 -0.189 29.872 1.00 62.44 88 VAL A O 1
ATOM 700 N N . ARG A 1 89 ? -31.351 -2.136 29.974 1.00 60.97 89 ARG A N 1
ATOM 701 C CA . ARG A 1 89 ? -32.228 -1.740 31.087 1.00 60.97 89 ARG A CA 1
ATOM 702 C C . ARG A 1 89 ? -31.561 -1.914 32.452 1.00 60.97 89 ARG A C 1
ATOM 704 O O . ARG A 1 89 ? -31.881 -1.152 33.361 1.00 60.97 89 ARG A O 1
ATOM 711 N N . SER A 1 90 ? -30.617 -2.848 32.605 1.00 81.12 90 SER A N 1
ATOM 712 C CA . SER A 1 90 ? -29.965 -3.083 33.897 1.00 81.12 90 SER A CA 1
ATOM 713 C C . SER A 1 90 ? -28.786 -2.129 34.145 1.00 81.12 90 SER A C 1
ATOM 715 O O . SER A 1 90 ? -27.998 -1.802 33.254 1.00 81.12 90 SER A O 1
ATOM 717 N N . LYS A 1 91 ? -28.640 -1.671 35.394 1.00 77.94 91 LYS A N 1
ATOM 718 C CA . LYS A 1 91 ? -27.520 -0.813 35.819 1.00 77.94 91 LYS A CA 1
ATOM 719 C C . LYS A 1 91 ? -26.173 -1.543 35.720 1.00 77.94 91 LYS A C 1
ATOM 721 O O . LYS A 1 91 ? -25.179 -0.923 35.352 1.00 77.94 91 LYS A O 1
ATOM 726 N N . GLN A 1 92 ? -26.152 -2.842 36.021 1.00 78.25 92 GLN A N 1
ATOM 727 C CA . GLN A 1 92 ? -24.935 -3.654 36.043 1.00 78.25 92 GLN A CA 1
ATOM 728 C C . GLN A 1 92 ? -24.353 -3.855 34.638 1.00 78.25 92 GLN A C 1
ATOM 730 O O . GLN A 1 92 ? -23.154 -3.665 34.438 1.00 78.25 92 GLN A O 1
ATOM 735 N N . GLU A 1 93 ? -25.196 -4.143 33.645 1.00 78.81 93 GLU A N 1
ATOM 736 C CA . GLU A 1 93 ? -24.755 -4.275 32.251 1.00 78.81 93 GLU A CA 1
ATOM 737 C C . GLU A 1 93 ? -24.249 -2.938 31.692 1.00 78.81 93 GLU A C 1
ATOM 739 O O . GLU A 1 93 ? -23.251 -2.914 30.980 1.00 78.81 93 GLU A O 1
ATOM 744 N N . ARG A 1 94 ? -24.857 -1.800 32.066 1.00 79.12 94 ARG A N 1
ATOM 745 C CA . ARG A 1 94 ? -24.346 -0.472 31.668 1.00 79.12 94 ARG A CA 1
ATOM 746 C C . ARG A 1 94 ? -22.942 -0.199 32.204 1.00 79.12 94 ARG A C 1
ATOM 748 O O . ARG A 1 94 ? -22.120 0.360 31.482 1.00 79.12 94 ARG A O 1
ATOM 755 N N . ILE A 1 95 ? -22.670 -0.568 33.458 1.00 81.19 95 ILE A N 1
ATOM 756 C CA . ILE A 1 95 ? -21.340 -0.413 34.069 1.00 81.19 95 ILE A CA 1
ATOM 757 C C . ILE A 1 95 ? -20.328 -1.318 33.360 1.00 81.19 95 ILE A C 1
ATOM 759 O O . ILE A 1 95 ? -19.241 -0.856 33.019 1.00 81.19 95 ILE A O 1
ATOM 763 N N . SER A 1 96 ? -20.702 -2.570 33.084 1.00 84.38 96 SER A N 1
ATOM 764 C CA . SER A 1 96 ? -19.849 -3.523 32.367 1.00 84.38 96 SER A CA 1
ATOM 765 C C . SER A 1 96 ? -19.512 -3.046 30.948 1.00 84.38 96 SER A C 1
ATOM 767 O O . SER A 1 96 ? -18.338 -2.995 30.589 1.00 84.38 96 SER A O 1
ATOM 769 N N . LEU A 1 97 ? -20.506 -2.590 30.178 1.00 84.12 97 LEU A N 1
ATOM 770 C CA . LEU A 1 97 ? -20.296 -2.056 28.827 1.00 84.12 97 LEU A CA 1
ATOM 771 C C . LEU A 1 97 ? -19.432 -0.796 28.824 1.00 84.12 97 LEU A C 1
ATOM 773 O O . LEU A 1 97 ? -18.572 -0.641 27.961 1.00 84.12 97 LEU A O 1
ATOM 777 N N . LYS A 1 98 ? -19.625 0.099 29.802 1.00 85.44 98 LYS A N 1
ATOM 778 C CA . LYS A 1 98 ? -18.765 1.276 29.952 1.00 85.44 98 LYS A CA 1
ATOM 779 C C . LYS A 1 98 ? -17.315 0.863 30.215 1.00 85.44 98 LYS A C 1
ATOM 781 O O . LYS A 1 98 ? -16.424 1.379 29.554 1.00 85.44 98 LYS A O 1
ATOM 786 N N . ALA A 1 99 ? -17.086 -0.079 31.129 1.00 87.56 99 ALA A N 1
ATOM 787 C CA . ALA A 1 99 ? -15.744 -0.572 31.430 1.00 87.56 99 ALA A CA 1
ATOM 788 C C . ALA A 1 99 ? -15.084 -1.240 30.210 1.00 87.56 99 ALA A C 1
ATOM 790 O O . ALA A 1 99 ? -13.918 -0.978 29.935 1.00 87.56 99 ALA A O 1
ATOM 791 N N . GLN A 1 100 ? -15.831 -2.042 29.442 1.00 88.00 100 GLN A N 1
ATOM 792 C CA . GLN A 1 100 ? -15.345 -2.653 28.197 1.00 88.00 100 GLN A CA 1
ATOM 793 C C . GLN A 1 100 ? -14.972 -1.600 27.149 1.00 88.00 100 GLN A C 1
ATOM 795 O O . GLN A 1 100 ? -13.908 -1.683 26.538 1.00 88.00 100 GLN A O 1
ATOM 800 N N . ARG A 1 101 ? -15.820 -0.583 26.966 1.00 89.69 101 ARG A N 1
ATOM 801 C CA . ARG A 1 101 ? -15.550 0.536 26.060 1.00 89.69 101 ARG A CA 1
ATOM 802 C C . ARG A 1 101 ? -14.297 1.303 26.473 1.00 89.69 101 ARG A C 1
ATOM 804 O O . ARG A 1 101 ? -13.432 1.540 25.637 1.00 89.69 101 ARG A O 1
ATOM 811 N N . ASP A 1 102 ? -14.202 1.688 27.743 1.00 90.88 102 ASP A N 1
ATOM 812 C CA . ASP A 1 102 ? -13.079 2.473 28.257 1.00 90.88 102 ASP A CA 1
ATOM 813 C C . ASP A 1 102 ? -11.766 1.660 28.151 1.00 90.88 102 ASP A C 1
ATOM 815 O O . ASP A 1 102 ? -10.748 2.189 27.707 1.00 90.88 102 ASP A O 1
ATOM 819 N N . ALA A 1 103 ? -11.805 0.349 28.430 1.00 92.62 103 ALA A N 1
ATOM 820 C CA . ALA A 1 103 ? -10.674 -0.557 28.215 1.00 92.62 103 ALA A CA 1
ATOM 821 C C . ALA A 1 103 ? -10.264 -0.656 26.735 1.00 92.62 103 ALA A C 1
ATOM 823 O O . ALA A 1 103 ? -9.073 -0.608 26.427 1.00 92.62 103 ALA A O 1
ATOM 824 N N . ARG A 1 104 ? -11.229 -0.737 25.806 1.00 93.31 104 ARG A N 1
ATOM 825 C CA . ARG A 1 104 ? -10.938 -0.770 24.365 1.00 93.31 104 ARG A CA 1
ATOM 826 C C . ARG A 1 104 ? -10.323 0.538 23.869 1.00 93.31 104 ARG A C 1
ATOM 828 O O . ARG A 1 104 ? -9.422 0.499 23.039 1.00 93.31 104 ARG A O 1
ATOM 835 N N . ILE A 1 105 ? -10.775 1.689 24.370 1.00 93.75 105 ILE A N 1
ATOM 836 C CA . ILE A 1 105 ? -10.184 2.992 24.022 1.00 93.75 105 ILE A CA 1
ATOM 837 C C . ILE A 1 105 ? -8.724 3.059 24.491 1.00 93.75 105 ILE A C 1
ATOM 839 O O . ILE A 1 105 ? -7.856 3.408 23.694 1.00 93.75 105 ILE A O 1
ATOM 843 N N . LEU A 1 106 ? -8.437 2.643 25.729 1.00 95.25 106 LEU A N 1
ATOM 844 C CA . LEU A 1 106 ? -7.063 2.569 26.244 1.00 95.25 106 LEU A CA 1
ATOM 845 C C . LEU A 1 106 ? -6.183 1.622 25.415 1.00 95.25 106 LEU A C 1
ATOM 847 O O . LEU A 1 106 ? -5.015 1.911 25.159 1.00 95.25 106 LEU A O 1
ATOM 851 N N . GLU A 1 107 ? -6.734 0.494 24.964 1.00 96.00 107 GLU A N 1
ATOM 852 C CA . GLU A 1 107 ? -6.026 -0.432 24.083 1.00 96.00 107 GLU A CA 1
ATOM 853 C C . GLU A 1 107 ? -5.708 0.195 22.717 1.00 96.00 107 GLU A C 1
ATOM 855 O O . GLU A 1 107 ? -4.575 0.082 22.250 1.00 96.00 107 GLU A O 1
ATOM 860 N N . ILE A 1 108 ? -6.669 0.894 22.102 1.00 96.31 108 ILE A N 1
ATOM 861 C CA . ILE A 1 108 ? -6.472 1.631 20.844 1.00 96.31 108 ILE A CA 1
ATOM 862 C C . ILE A 1 108 ? -5.361 2.676 21.002 1.00 96.31 108 ILE A C 1
ATOM 864 O O . ILE A 1 108 ? -4.471 2.766 20.155 1.00 96.31 108 ILE A O 1
ATOM 868 N N . GLU A 1 109 ? -5.384 3.450 22.088 1.00 94.38 109 GLU A N 1
ATOM 869 C CA . GLU A 1 109 ? -4.350 4.444 22.389 1.00 94.38 109 GLU A CA 1
ATOM 870 C C . GLU A 1 109 ? -2.976 3.797 22.566 1.00 94.38 109 GLU A C 1
ATOM 872 O O . GLU A 1 109 ? -1.988 4.307 22.033 1.00 94.38 109 GLU A O 1
ATOM 877 N N . ARG A 1 110 ? -2.912 2.646 23.248 1.00 95.38 110 ARG A N 1
ATOM 878 C CA . ARG A 1 110 ? -1.681 1.866 23.409 1.00 95.38 110 ARG A CA 1
ATOM 879 C C . ARG A 1 110 ? -1.139 1.382 22.066 1.00 95.38 110 ARG A C 1
ATOM 881 O O . ARG A 1 110 ? 0.052 1.544 21.825 1.00 95.38 110 ARG A O 1
ATOM 888 N N . ILE A 1 111 ? -1.993 0.830 21.199 1.00 94.50 111 ILE A N 1
ATOM 889 C CA . ILE A 1 111 ? -1.607 0.369 19.857 1.00 94.50 111 ILE A CA 1
ATOM 890 C C . ILE A 1 111 ? -1.035 1.541 19.064 1.00 94.50 111 ILE A C 1
ATOM 892 O O . ILE A 1 111 ? 0.107 1.491 18.636 1.00 94.50 111 ILE A O 1
ATOM 896 N N . VAL A 1 112 ? -1.781 2.636 18.917 1.00 90.81 112 VAL A N 1
ATOM 897 C CA . VAL A 1 112 ? -1.371 3.787 18.089 1.00 90.81 112 VAL A CA 1
ATOM 898 C C . VAL A 1 112 ? -0.118 4.489 18.626 1.00 90.81 112 VAL A C 1
ATOM 900 O O . VAL A 1 112 ? 0.607 5.138 17.862 1.00 90.81 112 VAL A O 1
ATOM 903 N N . SER A 1 113 ? 0.138 4.367 19.928 1.00 90.06 113 SER A N 1
ATOM 904 C CA . SER A 1 113 ? 1.330 4.895 20.594 1.00 90.06 113 SER A CA 1
ATOM 905 C C . SER A 1 113 ? 2.521 3.938 20.561 1.00 90.06 113 SER A C 1
ATOM 907 O O . SER A 1 113 ? 3.602 4.338 20.989 1.00 90.06 113 SER A O 1
ATOM 909 N N . ASP A 1 114 ? 2.376 2.713 20.052 1.00 90.12 114 ASP A N 1
ATOM 910 C CA . ASP A 1 114 ? 3.494 1.784 19.900 1.00 90.12 114 ASP A CA 1
ATOM 911 C C . ASP A 1 114 ? 4.580 2.408 18.998 1.00 90.12 114 ASP A C 1
ATOM 913 O O . ASP A 1 114 ? 4.257 2.883 17.901 1.00 90.12 114 ASP A O 1
ATOM 917 N N . PRO A 1 115 ? 5.863 2.427 19.418 1.00 87.50 115 PRO A N 1
ATOM 918 C CA . PRO A 1 115 ? 6.966 2.958 18.621 1.00 87.50 115 PRO A CA 1
ATOM 919 C C . PRO A 1 115 ? 7.015 2.444 17.177 1.00 87.50 115 PRO A C 1
ATOM 921 O O . PRO A 1 115 ? 7.392 3.211 16.289 1.00 87.50 115 PRO A O 1
ATOM 924 N N . LYS A 1 116 ? 6.581 1.202 16.910 1.00 86.81 116 LYS A N 1
ATOM 925 C CA . LYS A 1 116 ? 6.540 0.644 15.544 1.00 86.81 116 LYS A CA 1
ATOM 926 C C . LYS A 1 116 ? 5.593 1.412 14.612 1.00 86.81 116 LYS A C 1
ATOM 928 O O . LYS A 1 116 ? 5.836 1.479 13.410 1.00 86.81 116 LYS A O 1
ATOM 933 N N . TYR A 1 117 ? 4.555 2.046 15.164 1.00 89.00 117 TYR A N 1
ATOM 934 C CA . TYR A 1 117 ? 3.608 2.903 14.439 1.00 89.00 117 TYR A CA 1
ATOM 935 C C . TYR A 1 117 ? 3.892 4.393 14.623 1.00 89.00 117 TYR A C 1
ATOM 937 O O . TYR A 1 117 ? 3.223 5.241 14.029 1.00 89.00 117 TYR A O 1
ATOM 945 N N . GLN A 1 118 ? 4.902 4.751 15.417 1.00 81.19 118 GLN A N 1
ATOM 946 C CA . GLN A 1 118 ? 5.330 6.133 15.537 1.00 81.19 118 GLN A CA 1
ATOM 947 C C . GLN A 1 118 ? 6.197 6.522 14.343 1.00 81.19 118 GLN A C 1
ATOM 949 O O . GLN A 1 118 ? 7.421 6.377 14.280 1.00 81.19 118 GLN A O 1
ATOM 954 N N . PHE A 1 119 ? 5.525 7.105 13.363 1.00 72.62 119 PHE A N 1
ATOM 955 C CA . PHE A 1 119 ? 6.134 7.711 12.197 1.00 72.62 119 PHE A CA 1
ATOM 956 C C . PHE A 1 119 ? 6.744 9.094 12.560 1.00 72.62 119 PHE A C 1
ATOM 958 O O . PHE A 1 119 ? 6.288 10.127 12.076 1.00 72.62 119 PHE A O 1
ATOM 965 N N . SER A 1 120 ? 7.725 9.126 13.484 1.00 57.03 120 SER A N 1
ATOM 966 C CA . SER A 1 120 ? 8.319 10.358 14.055 1.00 57.03 120 SER A CA 1
ATOM 967 C C . SER A 1 120 ? 9.117 11.201 13.036 1.00 57.03 120 SER A C 1
ATOM 969 O O . SER A 1 120 ? 9.835 10.610 12.226 1.00 57.03 120 SER A O 1
ATOM 971 N N . PRO A 1 121 ? 9.088 12.553 13.125 1.00 49.59 121 PRO A N 1
ATOM 972 C CA . PRO A 1 121 ? 9.910 13.462 12.312 1.00 49.59 121 PRO A CA 1
ATOM 973 C C . PRO A 1 121 ? 11.423 13.403 12.588 1.00 49.59 121 PRO A C 1
ATOM 975 O O . PRO A 1 121 ? 12.208 13.844 11.754 1.00 49.59 121 PRO A O 1
ATOM 978 N N . SER A 1 122 ? 11.844 12.918 13.765 1.00 51.75 122 SER A N 1
ATOM 979 C CA . SER A 1 122 ? 13.256 12.927 14.192 1.00 51.75 122 SER A CA 1
ATOM 980 C C . SER A 1 122 ? 14.106 11.813 13.568 1.00 51.75 122 SER A C 1
ATOM 982 O O . SER A 1 122 ? 15.333 11.904 13.564 1.00 51.75 122 SER A O 1
ATOM 984 N N . ALA A 1 123 ? 13.474 10.783 13.002 1.00 47.66 123 ALA A N 1
ATOM 985 C CA . ALA A 1 123 ? 14.135 9.810 12.143 1.00 47.66 123 ALA A CA 1
ATOM 986 C C . ALA A 1 123 ? 14.093 10.348 10.706 1.00 47.66 123 ALA A C 1
ATOM 988 O O . ALA A 1 123 ? 13.023 10.719 10.236 1.00 47.66 123 ALA A O 1
ATOM 989 N N . ARG A 1 124 ? 15.240 10.417 10.021 1.00 38.56 124 ARG A N 1
ATOM 990 C CA . ARG A 1 124 ? 15.447 11.000 8.677 1.00 38.56 124 ARG A CA 1
ATOM 991 C C . ARG A 1 124 ? 14.620 10.337 7.555 1.00 38.56 124 ARG A C 1
ATOM 993 O O . ARG A 1 124 ? 15.168 9.733 6.643 1.00 38.56 124 ARG A O 1
ATOM 1000 N N . GLY A 1 125 ? 13.304 10.476 7.591 1.00 43.84 125 GLY A N 1
ATOM 1001 C CA . GLY A 1 125 ? 12.391 10.040 6.548 1.00 43.84 125 GLY A CA 1
ATOM 1002 C C . GLY A 1 125 ? 11.139 10.893 6.614 1.00 43.84 125 GLY A C 1
ATOM 1003 O O . GLY A 1 125 ? 10.404 10.861 7.598 1.00 43.84 125 GLY A O 1
ATOM 1004 N N . ARG A 1 126 ? 10.893 11.683 5.570 1.00 53.38 126 ARG A N 1
ATOM 1005 C CA . ARG A 1 126 ? 9.575 12.269 5.329 1.00 53.38 126 ARG A CA 1
ATOM 1006 C C . ARG A 1 126 ? 8.634 11.087 5.069 1.00 53.38 126 ARG A C 1
ATOM 1008 O O . ARG A 1 126 ? 8.722 10.453 4.030 1.00 53.38 126 ARG A O 1
ATOM 1015 N N . LYS A 1 127 ? 7.823 10.728 6.066 1.00 72.88 127 LYS A N 1
ATOM 1016 C CA . LYS A 1 127 ? 6.950 9.544 6.073 1.00 72.88 127 LYS A CA 1
ATOM 1017 C C . LYS A 1 127 ? 5.605 9.871 5.422 1.00 72.88 127 LYS A C 1
ATOM 1019 O O . LYS A 1 127 ? 4.591 10.024 6.108 1.00 72.88 127 LYS A O 1
ATOM 1024 N N . ARG A 1 128 ? 5.642 10.094 4.112 1.00 86.44 128 ARG A N 1
ATOM 1025 C CA . ARG A 1 128 ? 4.468 10.211 3.243 1.00 86.44 128 ARG A CA 1
ATOM 1026 C C . ARG A 1 128 ? 4.279 8.898 2.494 1.00 86.44 128 ARG A C 1
ATOM 1028 O O . ARG A 1 128 ? 5.243 8.157 2.348 1.00 86.44 128 ARG A O 1
ATOM 1035 N N . VAL A 1 129 ? 3.043 8.628 2.101 1.00 90.75 129 VAL A N 1
ATOM 1036 C CA . VAL A 1 129 ? 2.682 7.559 1.171 1.00 90.75 129 VAL A CA 1
ATOM 1037 C C . VAL A 1 129 ? 2.346 8.217 -0.157 1.00 90.75 129 VAL A C 1
ATOM 1039 O O . VAL A 1 129 ? 1.556 9.166 -0.167 1.00 90.75 129 VAL A O 1
ATOM 1042 N N . ASP A 1 130 ? 2.917 7.712 -1.246 1.00 91.19 130 ASP A N 1
ATOM 1043 C CA . ASP A 1 130 ? 2.772 8.322 -2.569 1.00 91.19 130 ASP A CA 1
ATOM 1044 C C . ASP A 1 130 ? 1.299 8.405 -3.011 1.00 91.19 130 ASP A C 1
ATOM 1046 O O . ASP A 1 130 ? 0.842 9.472 -3.430 1.00 91.19 130 ASP A O 1
ATOM 1050 N N . ILE A 1 1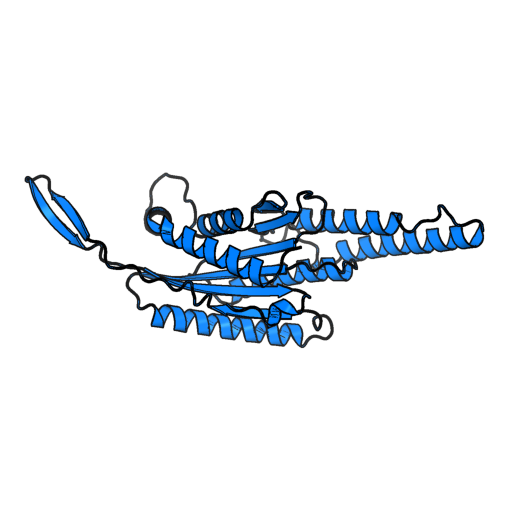31 ? 0.531 7.317 -2.854 1.00 94.62 131 ILE A N 1
ATOM 1051 C CA . ILE A 1 131 ? -0.894 7.253 -3.215 1.00 94.62 131 ILE A CA 1
ATOM 1052 C C . ILE A 1 131 ? -1.695 6.565 -2.110 1.00 94.62 131 ILE A C 1
ATOM 1054 O O . ILE A 1 131 ? -1.380 5.456 -1.680 1.00 94.62 131 ILE A O 1
ATOM 1058 N N . VAL A 1 132 ? -2.797 7.182 -1.694 1.00 95.75 132 VAL A N 1
ATOM 1059 C CA . VAL A 1 132 ? -3.810 6.547 -0.848 1.00 95.75 132 VAL A CA 1
ATOM 1060 C C . VAL A 1 132 ? -5.171 6.696 -1.505 1.00 95.75 132 VAL A C 1
ATOM 1062 O O . VAL A 1 132 ? -5.565 7.798 -1.880 1.00 95.75 132 VAL A O 1
ATOM 1065 N N . VAL A 1 133 ? -5.899 5.593 -1.636 1.00 95.50 133 VAL A N 1
ATOM 1066 C CA . VAL A 1 133 ? -7.254 5.581 -2.194 1.00 95.50 133 VAL A CA 1
ATOM 1067 C C . VAL A 1 133 ? -8.244 5.438 -1.054 1.00 95.50 133 VAL A C 1
ATOM 1069 O O . VAL A 1 133 ? -8.146 4.503 -0.262 1.00 95.50 133 VAL A O 1
ATOM 1072 N N . PHE A 1 134 ? -9.217 6.334 -0.995 1.00 93.50 134 PHE A N 1
ATOM 1073 C CA . PHE A 1 134 ? -10.349 6.290 -0.078 1.00 93.50 134 PHE A CA 1
ATOM 1074 C C . PHE A 1 134 ? -11.643 6.054 -0.859 1.00 93.50 134 PHE A C 1
ATOM 1076 O O . PHE A 1 134 ? -11.678 6.162 -2.088 1.00 93.50 134 PHE A O 1
ATOM 1083 N N . THR A 1 135 ? -12.728 5.774 -0.142 1.00 90.62 135 THR A N 1
ATOM 1084 C CA . THR A 1 135 ? -14.081 5.966 -0.680 1.00 90.62 135 THR A CA 1
ATOM 1085 C C . THR A 1 135 ? -14.338 7.464 -0.917 1.00 90.62 135 THR A C 1
ATOM 1087 O O . THR A 1 135 ? -13.451 8.306 -0.749 1.00 90.62 135 THR A O 1
ATOM 1090 N N . SER A 1 136 ? -15.561 7.840 -1.290 1.00 85.38 136 SER A N 1
ATOM 1091 C CA . SER A 1 136 ? -15.963 9.249 -1.391 1.00 85.38 136 SER A CA 1
ATOM 1092 C C . SER A 1 136 ? -15.826 10.027 -0.071 1.00 85.38 136 SER A C 1
ATOM 1094 O O . SER A 1 136 ? -15.861 11.256 -0.089 1.00 85.38 136 SER A O 1
ATOM 1096 N N . ASP A 1 137 ? -15.676 9.335 1.064 1.00 83.12 137 ASP A N 1
ATOM 1097 C CA . ASP A 1 137 ? -15.414 9.929 2.372 1.00 83.12 137 ASP A CA 1
ATOM 1098 C C . ASP A 1 137 ? -13.968 9.625 2.830 1.00 83.12 137 ASP A C 1
ATOM 1100 O O . ASP A 1 137 ? -13.675 8.517 3.284 1.00 83.12 137 ASP A O 1
ATOM 1104 N N . PRO A 1 138 ? -13.044 10.604 2.783 1.00 74.44 138 PRO A N 1
ATOM 1105 C CA . PRO A 1 138 ? -11.650 10.415 3.196 1.00 74.44 138 PRO A CA 1
ATOM 1106 C C . PRO A 1 138 ? -11.474 10.228 4.715 1.00 74.44 138 PRO A C 1
ATOM 1108 O O . PRO A 1 138 ? -10.351 10.042 5.191 1.00 74.44 138 PRO A O 1
ATOM 1111 N N . SER A 1 139 ? -12.555 10.307 5.500 1.00 78.00 139 SER A N 1
ATOM 1112 C CA . SER A 1 139 ? -12.554 9.928 6.916 1.00 78.00 139 SER A CA 1
ATOM 1113 C C . SER A 1 139 ? -12.732 8.420 7.140 1.00 78.00 139 SER A C 1
ATOM 1115 O O . SER A 1 139 ? -12.512 7.932 8.256 1.00 78.00 139 SER A O 1
ATOM 1117 N N . GLU A 1 140 ? -13.102 7.670 6.097 1.00 84.50 140 GLU A N 1
ATOM 1118 C CA . GLU A 1 140 ? -13.140 6.212 6.120 1.00 84.50 140 GLU A CA 1
ATOM 1119 C C . GLU A 1 140 ? -11.743 5.588 6.017 1.00 84.50 140 GLU A C 1
ATOM 1121 O O . GLU A 1 140 ? -10.723 6.260 5.846 1.00 84.50 140 GLU A O 1
ATOM 1126 N N . LEU A 1 141 ? -11.690 4.266 6.194 1.00 90.38 141 LEU A N 1
ATOM 1127 C CA . LEU A 1 141 ? -10.454 3.514 6.022 1.00 90.38 141 LEU A CA 1
ATOM 1128 C C . LEU A 1 141 ? -10.012 3.572 4.553 1.00 90.38 141 LEU A C 1
ATOM 1130 O O . LEU A 1 141 ? -10.865 3.562 3.662 1.00 90.38 141 LEU A O 1
ATOM 1134 N N . PRO A 1 142 ? -8.696 3.608 4.287 1.00 94.38 142 PRO A N 1
ATOM 1135 C CA . PRO A 1 142 ? -8.211 3.529 2.921 1.00 94.38 142 PRO A CA 1
ATOM 1136 C C . PRO A 1 142 ? -8.606 2.186 2.300 1.00 94.38 142 PRO A C 1
ATOM 1138 O O . PRO A 1 142 ? -8.594 1.152 2.961 1.00 94.38 142 PRO A O 1
ATOM 1141 N N . LEU A 1 143 ? -8.927 2.211 1.014 1.00 95.12 143 LEU A N 1
ATOM 1142 C CA . LEU A 1 143 ? -9.108 1.028 0.179 1.00 95.12 143 LEU A CA 1
ATOM 1143 C C . LEU A 1 143 ? -7.753 0.490 -0.308 1.00 95.12 143 LEU A C 1
ATOM 1145 O O . LEU A 1 143 ? -7.571 -0.720 -0.426 1.00 95.12 143 LEU A O 1
ATOM 1149 N N . LEU A 1 144 ? -6.804 1.393 -0.574 1.00 96.56 144 LEU A N 1
ATOM 1150 C CA . LEU A 1 144 ? -5.460 1.082 -1.056 1.00 96.56 144 LEU A CA 1
ATOM 1151 C C . LEU A 1 144 ? -4.438 2.067 -0.475 1.00 96.56 144 LEU A C 1
ATOM 1153 O O . LEU A 1 144 ? -4.690 3.270 -0.413 1.00 96.56 144 LEU A O 1
ATOM 1157 N N . ILE A 1 145 ? -3.272 1.548 -0.102 1.00 96.19 145 ILE A N 1
ATOM 1158 C CA . ILE A 1 145 ? -2.074 2.302 0.285 1.00 96.19 145 ILE A CA 1
ATOM 1159 C C . ILE A 1 145 ? -0.971 1.897 -0.693 1.00 96.19 145 ILE A C 1
ATOM 1161 O O . ILE A 1 145 ? -0.603 0.725 -0.729 1.00 96.19 145 ILE A O 1
ATOM 1165 N N . SER A 1 146 ? -0.454 2.827 -1.492 1.00 95.56 146 SER A N 1
ATOM 1166 C CA . SER A 1 146 ? 0.499 2.507 -2.554 1.00 95.56 146 SER A CA 1
ATOM 1167 C C . SER A 1 146 ? 1.737 3.396 -2.547 1.00 95.56 146 SER A C 1
ATOM 1169 O O . SER A 1 146 ? 1.649 4.603 -2.335 1.00 95.56 146 SER A O 1
ATOM 1171 N N . GLU A 1 147 ? 2.880 2.784 -2.847 1.00 92.81 147 GLU A N 1
ATOM 1172 C CA . GLU A 1 147 ? 4.180 3.439 -3.012 1.00 92.81 147 GLU A CA 1
ATOM 1173 C C . GLU A 1 147 ? 4.709 3.210 -4.436 1.00 92.81 147 GLU A C 1
ATOM 1175 O O . GLU A 1 147 ? 4.546 2.127 -5.007 1.00 92.81 147 GLU A O 1
ATOM 1180 N N . ALA A 1 148 ? 5.367 4.226 -4.985 1.00 88.06 148 ALA A N 1
ATOM 1181 C CA . ALA A 1 148 ? 6.017 4.220 -6.285 1.00 88.06 148 ALA A CA 1
ATOM 1182 C C . ALA A 1 148 ? 7.540 4.305 -6.118 1.00 88.06 148 ALA A C 1
ATOM 1184 O O . ALA A 1 148 ? 8.067 5.096 -5.323 1.00 88.06 148 ALA A O 1
ATOM 1185 N N . LYS A 1 149 ? 8.290 3.517 -6.895 1.00 83.19 149 LYS A N 1
ATOM 1186 C CA . LYS A 1 149 ? 9.762 3.585 -6.911 1.00 83.19 149 LYS A CA 1
ATOM 1187 C C . LYS A 1 149 ? 10.365 3.570 -8.312 1.00 83.19 149 LYS A C 1
ATOM 1189 O O . LYS A 1 149 ? 9.913 2.847 -9.194 1.00 83.19 149 LYS A O 1
ATOM 1194 N N . LEU A 1 150 ? 11.434 4.350 -8.500 1.00 68.50 150 LEU A N 1
ATOM 1195 C CA . LEU A 1 150 ? 12.211 4.384 -9.744 1.00 68.50 150 LEU A CA 1
ATOM 1196 C C . LEU A 1 150 ? 13.272 3.295 -9.860 1.00 68.50 150 LEU A C 1
ATOM 1198 O O . LEU A 1 150 ? 13.800 2.778 -8.877 1.00 68.50 150 LEU A O 1
ATOM 1202 N N . GLY A 1 151 ? 13.629 3.036 -11.118 1.00 53.34 151 GLY A N 1
ATOM 1203 C CA . GLY A 1 151 ? 14.446 1.924 -11.600 1.00 53.34 151 GLY A CA 1
ATOM 1204 C C . GLY A 1 151 ? 15.939 1.938 -11.364 1.00 53.34 151 GLY A C 1
ATOM 1205 O O . GLY A 1 151 ? 16.594 0.967 -11.736 1.00 53.34 151 GLY A O 1
ATOM 1206 N N . SER A 1 152 ? 16.495 2.984 -10.762 1.00 52.91 152 SER A N 1
ATOM 1207 C CA . SER A 1 152 ? 17.913 3.008 -10.382 1.00 52.91 152 SER A CA 1
ATOM 1208 C C . SER A 1 152 ? 18.176 2.408 -8.994 1.00 52.91 152 SER A C 1
ATOM 1210 O O . SER A 1 152 ? 19.325 2.344 -8.560 1.00 52.91 152 SER A O 1
ATOM 1212 N N . GLN A 1 153 ? 17.128 1.978 -8.283 1.00 62.69 153 GLN A N 1
ATOM 1213 C CA . GLN A 1 153 ? 17.198 1.645 -6.862 1.00 62.69 153 GLN A CA 1
ATOM 1214 C C . GLN A 1 153 ? 17.510 0.169 -6.580 1.00 62.69 153 GLN A C 1
ATOM 1216 O O . GLN A 1 153 ? 17.251 -0.732 -7.378 1.00 62.69 153 GLN A O 1
ATOM 1221 N N . THR A 1 154 ? 18.068 -0.078 -5.395 1.00 76.62 154 THR A N 1
ATOM 1222 C CA . THR A 1 154 ? 18.368 -1.420 -4.889 1.00 76.62 154 THR A CA 1
ATOM 1223 C C . THR A 1 154 ? 17.106 -2.101 -4.356 1.00 76.62 154 THR A C 1
ATOM 1225 O O . THR A 1 154 ? 16.156 -1.444 -3.929 1.00 76.62 154 THR A O 1
ATOM 1228 N N . ALA A 1 155 ? 17.113 -3.436 -4.305 1.00 84.44 155 ALA A N 1
ATOM 1229 C CA . ALA A 1 155 ? 16.038 -4.206 -3.675 1.00 84.44 155 ALA A CA 1
ATOM 1230 C C . ALA A 1 155 ? 15.751 -3.747 -2.230 1.00 84.44 155 ALA A C 1
ATOM 1232 O O . ALA A 1 155 ? 14.601 -3.751 -1.811 1.00 84.44 155 ALA A O 1
ATOM 1233 N N . ASP A 1 156 ? 16.775 -3.306 -1.493 1.00 87.12 156 ASP A N 1
ATOM 1234 C CA . ASP A 1 156 ? 16.647 -2.843 -0.105 1.00 87.12 156 ASP A CA 1
ATOM 1235 C C . ASP A 1 156 ? 15.788 -1.582 0.033 1.00 87.12 156 ASP A C 1
ATOM 1237 O O . ASP A 1 156 ? 15.040 -1.453 1.001 1.00 87.12 156 ASP A O 1
ATOM 1241 N N . ALA A 1 157 ? 15.849 -0.667 -0.941 1.00 84.38 157 ALA A N 1
ATOM 1242 C CA . ALA A 1 157 ? 14.996 0.517 -0.941 1.00 84.38 157 ALA A CA 1
ATOM 1243 C C . ALA A 1 157 ? 13.521 0.124 -1.107 1.00 84.38 157 ALA A C 1
ATOM 1245 O O . ALA A 1 157 ? 12.689 0.525 -0.299 1.00 84.38 157 ALA A O 1
ATOM 1246 N N . ILE A 1 158 ? 13.223 -0.739 -2.085 1.00 88.62 158 ILE A N 1
ATOM 1247 C CA . ILE A 1 158 ? 11.859 -1.222 -2.347 1.00 88.62 158 ILE A CA 1
ATOM 1248 C C . ILE A 1 158 ? 11.337 -2.042 -1.160 1.00 88.62 158 ILE A C 1
ATOM 1250 O O . ILE A 1 158 ? 10.192 -1.875 -0.747 1.00 88.62 158 ILE A O 1
ATOM 1254 N N . ILE A 1 159 ? 12.183 -2.885 -0.559 1.00 92.06 159 ILE A N 1
ATOM 1255 C CA . ILE A 1 159 ? 11.859 -3.626 0.667 1.00 92.06 159 ILE A CA 1
ATOM 1256 C C . ILE A 1 159 ? 11.502 -2.671 1.810 1.00 92.06 159 ILE A C 1
ATOM 1258 O O . ILE A 1 159 ? 10.537 -2.924 2.529 1.00 92.06 159 ILE A O 1
ATOM 1262 N N . ALA A 1 160 ? 12.211 -1.549 1.957 1.00 89.44 160 ALA A N 1
ATOM 1263 C CA . ALA A 1 160 ? 11.876 -0.565 2.978 1.00 89.44 160 ALA A CA 1
ATOM 1264 C C . ALA A 1 160 ? 10.479 0.041 2.758 1.00 89.44 160 ALA A C 1
ATOM 1266 O O . ALA A 1 160 ? 9.749 0.240 3.730 1.00 89.44 160 ALA A O 1
ATOM 1267 N N . ASP A 1 161 ? 10.072 0.304 1.513 1.00 90.25 161 ASP A N 1
ATOM 1268 C CA . ASP A 1 161 ? 8.719 0.789 1.206 1.00 90.25 161 ASP A CA 1
ATOM 1269 C C . ASP A 1 161 ? 7.654 -0.284 1.462 1.00 90.25 161 ASP A C 1
ATOM 1271 O O . ASP A 1 161 ? 6.643 -0.006 2.108 1.00 90.25 161 ASP A O 1
ATOM 1275 N N . ILE A 1 162 ? 7.920 -1.530 1.057 1.00 93.69 162 ILE A N 1
ATOM 1276 C CA . ILE A 1 162 ? 7.081 -2.695 1.376 1.00 93.69 162 ILE A CA 1
ATOM 1277 C C . ILE A 1 162 ? 6.887 -2.804 2.889 1.00 93.69 162 ILE A C 1
ATOM 1279 O O . ILE A 1 162 ? 5.761 -2.944 3.367 1.00 93.69 162 ILE A O 1
ATOM 1283 N N . ASP A 1 163 ? 7.960 -2.694 3.669 1.00 92.50 163 ASP A N 1
ATOM 1284 C CA . ASP A 1 163 ? 7.893 -2.782 5.122 1.00 92.50 163 ASP A CA 1
ATOM 1285 C C . ASP A 1 163 ? 7.077 -1.644 5.738 1.00 92.50 163 ASP A C 1
ATOM 1287 O O . ASP A 1 163 ? 6.335 -1.888 6.698 1.00 92.50 163 ASP A O 1
ATOM 1291 N N . ARG A 1 164 ? 7.134 -0.429 5.173 1.00 89.69 164 ARG A N 1
ATOM 1292 C CA . ARG A 1 164 ? 6.257 0.677 5.589 1.00 89.69 164 ARG A CA 1
ATOM 1293 C C . ARG A 1 164 ? 4.790 0.361 5.318 1.00 89.69 164 ARG A C 1
ATOM 1295 O O . ARG A 1 164 ? 3.972 0.526 6.225 1.00 89.69 164 ARG A O 1
ATOM 1302 N N . VAL A 1 165 ? 4.462 -0.114 4.116 1.00 93.50 165 VAL A N 1
ATOM 1303 C CA . VAL A 1 165 ? 3.084 -0.469 3.738 1.00 93.50 165 VAL A CA 1
ATOM 1304 C C . VAL A 1 165 ? 2.560 -1.597 4.629 1.00 93.50 165 VAL A C 1
ATOM 1306 O O . VAL A 1 165 ? 1.497 -1.455 5.229 1.00 93.50 165 VAL A O 1
ATOM 1309 N N . VAL A 1 166 ? 3.335 -2.669 4.829 1.00 94.31 166 VAL A N 1
ATOM 1310 C CA . VAL A 1 166 ? 2.973 -3.766 5.745 1.00 94.31 166 VAL A CA 1
ATOM 1311 C C . VAL A 1 166 ? 2.762 -3.255 7.171 1.00 94.31 166 VAL A C 1
ATOM 1313 O O . VAL A 1 166 ? 1.820 -3.677 7.835 1.00 94.31 166 VAL A O 1
ATOM 1316 N N . THR A 1 167 ? 3.593 -2.324 7.647 1.00 92.38 167 THR A N 1
ATOM 1317 C CA . THR A 1 167 ? 3.439 -1.732 8.986 1.00 92.38 167 THR A CA 1
ATOM 1318 C C . THR A 1 167 ? 2.112 -0.976 9.121 1.00 92.38 167 THR A C 1
ATOM 1320 O O . THR A 1 167 ? 1.439 -1.107 10.144 1.00 92.38 167 THR A O 1
ATOM 1323 N N . LEU A 1 168 ? 1.694 -0.225 8.094 1.00 92.56 168 LEU A N 1
ATOM 1324 C CA . LEU A 1 168 ? 0.390 0.450 8.074 1.00 92.56 168 LEU A CA 1
ATOM 1325 C C . LEU A 1 168 ? -0.775 -0.548 8.048 1.00 92.56 168 LEU A C 1
ATOM 1327 O O . LEU A 1 168 ? -1.720 -0.400 8.821 1.00 92.56 168 LEU A O 1
ATOM 1331 N N . LEU A 1 169 ? -0.694 -1.590 7.216 1.00 94.75 169 LEU A N 1
ATOM 1332 C CA . LEU A 1 169 ? -1.712 -2.644 7.165 1.00 94.75 169 LEU A CA 1
ATOM 1333 C C . LEU A 1 169 ? -1.825 -3.386 8.508 1.00 94.75 169 LEU A C 1
ATOM 1335 O O . LEU A 1 169 ? -2.928 -3.584 9.017 1.00 94.75 169 LEU A O 1
ATOM 1339 N N . GLN A 1 170 ? -0.692 -3.716 9.138 1.00 94.06 170 GLN A N 1
ATOM 1340 C CA . GLN A 1 170 ? -0.663 -4.330 10.466 1.00 94.06 170 GLN A CA 1
ATOM 1341 C C . GLN A 1 170 ? -1.306 -3.420 11.517 1.00 94.06 170 GLN A C 1
ATOM 1343 O O . GLN A 1 170 ? -2.036 -3.909 12.368 1.00 94.06 170 GLN A O 1
ATOM 1348 N N . MET A 1 171 ? -1.066 -2.106 11.476 1.00 93.69 171 MET A N 1
ATOM 1349 C CA . MET A 1 171 ? -1.709 -1.166 12.400 1.00 93.69 171 MET A CA 1
ATOM 1350 C C . MET A 1 171 ? -3.236 -1.221 12.274 1.00 93.69 171 MET A C 1
ATOM 1352 O O . MET A 1 171 ? -3.932 -1.263 13.286 1.00 93.69 171 MET A O 1
ATOM 1356 N N . HIS A 1 172 ? -3.765 -1.241 11.047 1.00 94.38 172 HIS A N 1
ATOM 1357 C CA . HIS A 1 172 ? -5.205 -1.362 10.828 1.00 94.38 172 HIS A CA 1
ATOM 1358 C C . HIS A 1 172 ? -5.762 -2.681 11.379 1.00 94.38 172 HIS A C 1
ATOM 1360 O O . HIS A 1 172 ? -6.797 -2.685 12.047 1.00 94.38 172 HIS A O 1
ATOM 1366 N N . ARG A 1 173 ? -5.035 -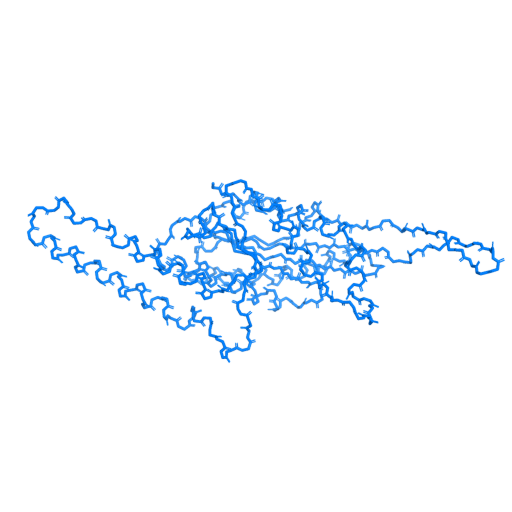3.782 11.179 1.00 93.25 173 ARG A N 1
ATOM 1367 C CA . ARG A 1 173 ? -5.376 -5.086 11.753 1.00 93.25 173 ARG A CA 1
ATOM 1368 C C . ARG A 1 173 ? -5.353 -5.078 13.284 1.00 93.25 173 ARG A C 1
ATOM 1370 O O . ARG A 1 173 ? -6.307 -5.541 13.898 1.00 93.25 173 ARG A O 1
ATOM 1377 N N . ASP A 1 174 ? -4.304 -4.541 13.906 1.00 94.06 174 ASP A N 1
ATOM 1378 C CA . ASP A 1 174 ? -4.175 -4.460 15.370 1.00 94.06 174 ASP A CA 1
ATOM 1379 C C . ASP A 1 174 ? -5.319 -3.616 15.972 1.00 94.06 174 ASP A C 1
ATOM 1381 O O . ASP A 1 174 ? -5.851 -3.927 17.039 1.00 94.06 174 ASP A O 1
ATOM 1385 N N . LEU A 1 175 ? -5.778 -2.590 15.245 1.00 94.38 175 LEU A N 1
ATOM 1386 C CA . LEU A 1 175 ? -6.961 -1.791 15.587 1.00 94.38 175 LEU A CA 1
ATOM 1387 C C . LEU A 1 175 ? -8.300 -2.532 15.412 1.00 94.38 175 LEU A C 1
ATOM 1389 O O . LEU A 1 175 ? -9.339 -2.012 15.828 1.00 94.38 175 LEU A O 1
ATOM 1393 N N . GLY A 1 176 ? -8.284 -3.761 14.893 1.00 91.00 176 GLY A N 1
ATOM 1394 C CA . GLY A 1 176 ? -9.451 -4.628 14.747 1.00 91.00 176 GLY A CA 1
ATOM 1395 C C . GLY A 1 176 ? -10.311 -4.325 13.521 1.00 91.00 176 GLY A C 1
ATOM 1396 O O . GLY A 1 176 ? -11.495 -4.659 13.530 1.00 91.00 176 GLY A O 1
ATOM 1397 N N . PHE A 1 177 ? -9.754 -3.672 12.498 1.00 91.12 177 PHE A N 1
ATOM 1398 C CA . PHE A 1 177 ? -10.443 -3.492 11.221 1.00 91.12 177 PHE A CA 1
ATOM 1399 C C . PHE A 1 177 ? -10.401 -4.792 10.411 1.00 91.12 177 PHE A C 1
ATOM 1401 O O . PHE A 1 177 ? -9.339 -5.391 10.238 1.00 91.12 177 PHE A O 1
ATOM 1408 N N . ASN A 1 178 ? -11.565 -5.220 9.923 1.00 79.88 178 ASN A N 1
ATOM 1409 C CA . ASN A 1 178 ? -11.739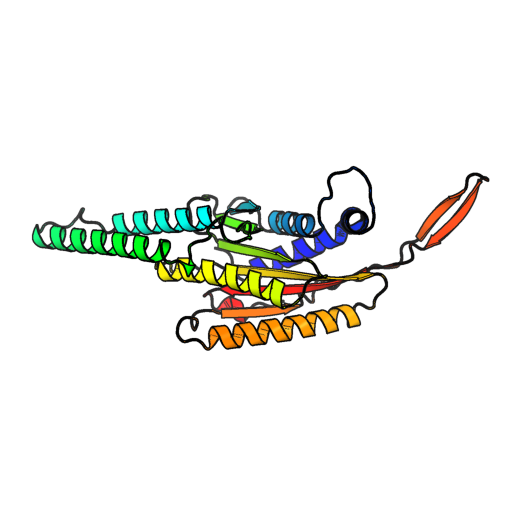 -6.465 9.162 1.00 79.88 178 ASN A CA 1
ATOM 1410 C C . ASN A 1 178 ? -11.943 -6.199 7.664 1.00 79.88 178 ASN A C 1
ATOM 1412 O O . ASN A 1 178 ? -12.068 -7.131 6.875 1.00 79.88 178 ASN A O 1
ATOM 1416 N N . GLU A 1 179 ? -12.014 -4.932 7.271 1.00 84.81 179 GLU A N 1
ATOM 1417 C CA . GLU A 1 179 ? -12.156 -4.500 5.892 1.00 84.81 179 GLU A CA 1
ATOM 1418 C C . GLU A 1 179 ? -10.888 -4.811 5.089 1.00 84.81 179 GLU A C 1
ATOM 1420 O O . GLU A 1 179 ? -9.764 -4.695 5.580 1.00 84.81 179 GLU A O 1
ATOM 1425 N N . ASN A 1 180 ? -11.052 -5.205 3.827 1.00 89.00 180 ASN A N 1
ATOM 1426 C CA . ASN A 1 180 ? -9.920 -5.440 2.938 1.00 89.00 180 ASN A CA 1
ATOM 1427 C C . ASN A 1 180 ? -9.277 -4.103 2.554 1.00 89.00 180 ASN A C 1
ATOM 1429 O O . ASN A 1 180 ? -9.850 -3.334 1.785 1.00 89.00 180 ASN A O 1
ATOM 1433 N N . ILE A 1 181 ? -8.086 -3.856 3.097 1.00 94.88 181 ILE A N 1
ATOM 1434 C CA . ILE A 1 181 ? -7.194 -2.770 2.693 1.00 94.88 181 ILE A CA 1
ATOM 1435 C C . ILE A 1 181 ? -6.064 -3.402 1.888 1.00 94.88 181 ILE A C 1
ATOM 1437 O O . ILE A 1 181 ? -5.375 -4.299 2.388 1.00 94.88 181 ILE A O 1
ATOM 1441 N N . TYR A 1 182 ? -5.875 -2.942 0.656 1.00 97.31 182 TYR A N 1
ATOM 1442 C CA . TYR A 1 182 ? -4.762 -3.381 -0.177 1.00 97.31 182 TYR A CA 1
ATOM 1443 C C . TYR A 1 182 ? -3.534 -2.504 0.076 1.00 97.31 182 TYR A C 1
ATOM 1445 O O . TYR A 1 182 ? -3.632 -1.307 0.351 1.00 97.31 182 TYR A O 1
ATOM 1453 N N . GLY A 1 183 ? -2.362 -3.111 -0.024 1.00 97.50 183 GLY A N 1
ATOM 1454 C CA . GLY A 1 183 ? -1.083 -2.430 -0.126 1.00 97.50 183 GLY A CA 1
ATOM 1455 C C . GLY A 1 183 ? -0.482 -2.685 -1.500 1.00 97.50 183 GLY A C 1
ATOM 1456 O O . GLY A 1 183 ? -0.552 -3.812 -1.984 1.00 97.50 183 GLY A O 1
ATOM 1457 N N . ALA A 1 184 ? 0.126 -1.682 -2.119 1.00 96.94 184 ALA A N 1
ATOM 1458 C CA . ALA A 1 184 ? 0.855 -1.863 -3.367 1.00 96.94 184 ALA A CA 1
ATOM 1459 C C . ALA A 1 184 ? 2.217 -1.170 -3.321 1.00 96.94 184 ALA A C 1
ATOM 1461 O O . ALA A 1 184 ? 2.362 -0.074 -2.788 1.00 96.94 184 ALA A O 1
ATOM 1462 N N . VAL A 1 185 ? 3.232 -1.807 -3.888 1.00 94.56 185 VAL A N 1
ATOM 1463 C CA . VAL A 1 185 ? 4.517 -1.167 -4.170 1.00 94.56 185 VAL A CA 1
ATOM 1464 C C . VAL A 1 185 ? 4.864 -1.488 -5.605 1.00 94.56 185 VAL A C 1
ATOM 1466 O O . VAL A 1 185 ? 5.129 -2.643 -5.931 1.00 94.56 185 VAL A O 1
ATOM 1469 N N . PHE A 1 186 ? 4.827 -0.485 -6.473 1.00 91.06 186 PHE A N 1
ATOM 1470 C CA . PHE A 1 186 ? 5.206 -0.654 -7.869 1.00 91.06 186 PHE A CA 1
ATOM 1471 C C . PHE A 1 186 ? 6.514 0.062 -8.154 1.00 91.06 186 PHE A C 1
ATOM 1473 O O . PHE A 1 186 ? 6.824 1.125 -7.615 1.00 91.06 186 PHE A O 1
ATOM 1480 N N . PHE A 1 187 ? 7.297 -0.553 -9.021 1.00 86.56 187 PHE A N 1
ATOM 1481 C CA . PHE A 1 187 ? 8.588 -0.053 -9.441 1.00 86.56 187 PHE A CA 1
ATOM 1482 C C . PHE A 1 187 ? 8.797 -0.382 -10.910 1.00 86.56 187 PHE A C 1
ATOM 1484 O O . PHE A 1 187 ? 8.118 -1.233 -11.472 1.00 86.56 187 PHE A O 1
ATOM 1491 N N . TYR A 1 188 ? 9.741 0.271 -11.565 1.00 76.31 188 TYR A N 1
ATOM 1492 C CA . TYR A 1 188 ? 10.082 -0.083 -12.938 1.00 76.31 188 TYR A CA 1
ATOM 1493 C C . TYR A 1 188 ? 11.559 0.094 -13.161 1.00 76.31 188 TYR A C 1
ATOM 1495 O O . TYR A 1 188 ? 12.107 1.091 -12.721 1.00 76.31 188 TYR A O 1
ATOM 1503 N N . LYS A 1 189 ? 12.198 -0.839 -13.868 1.00 73.38 189 LYS A N 1
ATOM 1504 C CA . LYS A 1 189 ? 13.567 -0.646 -14.344 1.00 73.38 189 LYS A CA 1
ATOM 1505 C C . LYS A 1 189 ? 13.536 -0.032 -15.740 1.00 73.38 189 LYS A C 1
ATOM 1507 O O . LYS A 1 189 ? 12.747 -0.466 -16.577 1.00 73.38 189 LYS A O 1
ATOM 1512 N N . MET A 1 190 ? 14.385 0.968 -15.972 1.00 71.19 190 MET A N 1
ATOM 1513 C CA . MET A 1 190 ? 14.567 1.609 -17.273 1.00 71.19 190 MET A CA 1
ATOM 1514 C C . MET A 1 190 ? 16.015 1.437 -17.722 1.00 71.19 190 MET A C 1
ATOM 1516 O O . MET A 1 190 ? 16.946 1.578 -16.928 1.00 71.19 190 MET A O 1
ATOM 1520 N N . THR A 1 191 ? 16.232 1.114 -18.994 1.00 67.75 191 THR A N 1
ATOM 1521 C CA . THR A 1 191 ? 17.580 1.081 -19.572 1.00 67.75 191 THR A CA 1
ATOM 1522 C C . THR A 1 191 ? 17.585 1.729 -20.946 1.00 67.75 191 THR A C 1
ATOM 1524 O O . THR A 1 191 ? 16.773 1.403 -21.814 1.00 67.75 191 THR A O 1
ATOM 1527 N N . LYS A 1 192 ? 18.518 2.666 -21.128 1.00 64.56 192 LYS A N 1
ATOM 1528 C CA . LYS A 1 192 ? 18.718 3.424 -22.362 1.00 64.56 192 LYS A CA 1
ATOM 1529 C C . LYS A 1 192 ? 19.441 2.561 -23.396 1.00 64.56 192 LYS A C 1
ATOM 1531 O O . LYS A 1 192 ? 20.547 2.102 -23.129 1.00 64.56 192 LYS A O 1
ATOM 1536 N N . GLY A 1 193 ? 18.830 2.337 -24.561 1.00 62.72 193 GLY A N 1
ATOM 1537 C CA . GLY A 1 193 ? 19.418 1.534 -25.642 1.00 62.72 193 GLY A CA 1
ATOM 1538 C C . GLY A 1 193 ? 19.636 0.051 -25.304 1.00 62.72 193 GLY A C 1
ATOM 1539 O O . GLY A 1 193 ? 20.397 -0.617 -25.999 1.00 62.72 193 GLY A O 1
ATOM 1540 N N . GLY A 1 194 ? 19.015 -0.453 -24.231 1.00 64.69 194 GLY A N 1
ATOM 1541 C CA . GLY A 1 194 ? 19.123 -1.845 -23.785 1.00 64.69 194 GLY A CA 1
ATOM 1542 C C . GLY A 1 194 ? 18.018 -2.744 -24.345 1.00 64.69 194 GLY A C 1
ATOM 1543 O O . GLY A 1 194 ? 16.958 -2.268 -24.754 1.00 64.69 194 GLY A O 1
ATOM 1544 N N . SER A 1 195 ? 18.247 -4.060 -24.334 1.00 75.56 195 SER A N 1
ATOM 1545 C CA . SER A 1 195 ? 17.221 -5.047 -24.684 1.00 75.56 195 SER A CA 1
ATOM 1546 C C . SER A 1 195 ? 16.182 -5.176 -23.571 1.00 75.56 195 SER A C 1
ATOM 1548 O O . SER A 1 195 ? 16.534 -5.263 -22.394 1.00 75.56 195 SER A O 1
ATOM 1550 N N . ILE A 1 196 ? 14.901 -5.284 -23.938 1.00 78.50 196 ILE A N 1
ATOM 1551 C CA . ILE A 1 196 ? 13.814 -5.573 -22.989 1.00 78.50 196 ILE A CA 1
ATOM 1552 C C . ILE A 1 196 ? 14.068 -6.853 -22.189 1.00 78.50 196 ILE A C 1
ATOM 1554 O O . ILE A 1 196 ? 13.769 -6.894 -20.998 1.00 78.50 196 ILE A O 1
ATOM 1558 N N . SER A 1 197 ? 14.701 -7.858 -22.799 1.00 81.25 197 SER A N 1
ATOM 1559 C CA . SER A 1 197 ? 15.030 -9.120 -22.135 1.00 81.25 197 SER A CA 1
ATOM 1560 C C . SER A 1 197 ? 16.035 -8.943 -20.995 1.00 81.25 197 SER A C 1
ATOM 1562 O O . SER A 1 197 ? 15.962 -9.662 -19.999 1.00 81.25 197 SER A O 1
ATOM 1564 N N . ASP A 1 198 ? 16.971 -7.997 -21.118 1.00 80.44 198 ASP A N 1
ATOM 1565 C CA . ASP A 1 198 ? 17.948 -7.719 -20.062 1.00 80.44 198 ASP A CA 1
ATOM 1566 C C . ASP A 1 198 ? 17.294 -6.949 -18.910 1.00 80.44 198 ASP A C 1
ATOM 1568 O O . ASP A 1 198 ? 17.474 -7.310 -17.747 1.00 80.44 198 ASP A O 1
ATOM 1572 N N . VAL A 1 199 ? 16.444 -5.964 -19.225 1.00 80.19 199 VAL A N 1
ATOM 1573 C CA . VAL A 1 199 ? 15.673 -5.221 -18.213 1.00 80.19 199 VAL A CA 1
ATOM 1574 C C . VAL A 1 199 ? 14.736 -6.154 -17.440 1.00 80.19 199 VAL A C 1
ATOM 1576 O O . VAL A 1 199 ? 14.671 -6.082 -16.215 1.00 80.19 199 VAL A O 1
ATOM 1579 N N . GLN A 1 200 ? 14.063 -7.076 -18.133 1.00 85.62 200 GLN A N 1
ATOM 1580 C CA . GLN A 1 200 ? 13.233 -8.108 -17.508 1.00 85.62 200 GLN A CA 1
ATOM 1581 C C . GLN A 1 200 ? 14.051 -9.022 -16.597 1.00 85.62 200 GLN A C 1
ATOM 1583 O O . GLN A 1 200 ? 13.654 -9.231 -15.455 1.00 85.62 200 GLN A O 1
ATOM 1588 N N . ARG A 1 201 ? 15.202 -9.529 -17.065 1.00 86.94 201 ARG A N 1
ATOM 1589 C CA . ARG A 1 201 ? 16.080 -10.398 -16.263 1.00 86.94 201 ARG A CA 1
ATOM 1590 C C . ARG A 1 201 ? 16.480 -9.716 -14.959 1.00 86.94 201 ARG A C 1
ATOM 1592 O O . ARG A 1 201 ? 16.382 -10.319 -13.893 1.00 86.94 201 ARG A O 1
ATOM 1599 N N . ASP A 1 202 ? 16.886 -8.457 -15.039 1.00 83.94 202 ASP A N 1
ATOM 1600 C CA . ASP A 1 202 ? 17.304 -7.696 -13.870 1.00 83.94 202 ASP A CA 1
ATOM 1601 C C . ASP A 1 202 ? 16.145 -7.412 -12.907 1.00 83.94 202 ASP A C 1
ATOM 1603 O O . ASP A 1 202 ? 16.301 -7.559 -11.691 1.00 83.94 202 ASP A O 1
ATOM 1607 N N . SER A 1 203 ? 14.971 -7.041 -13.427 1.00 86.44 203 SER A N 1
ATOM 1608 C CA . SER A 1 203 ? 13.771 -6.869 -12.603 1.00 86.44 203 SER A CA 1
ATOM 1609 C C . SER A 1 203 ? 13.348 -8.188 -11.944 1.00 86.44 203 SER A C 1
ATOM 1611 O O . SER A 1 203 ? 12.950 -8.181 -10.781 1.00 86.44 203 SER A O 1
ATOM 1613 N N . SER A 1 204 ? 13.503 -9.333 -12.618 1.00 87.81 204 SER A N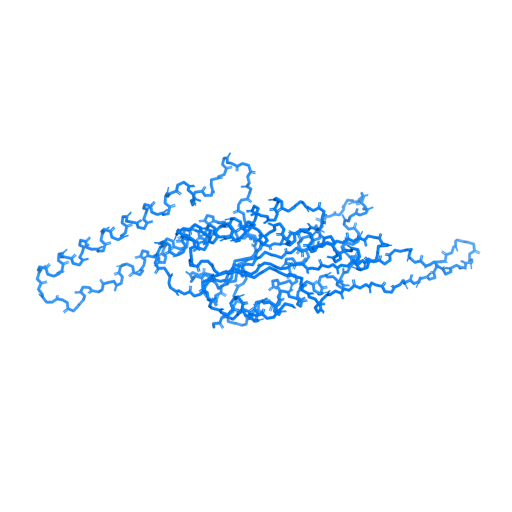 1
ATOM 1614 C CA . SER A 1 204 ? 13.254 -10.656 -12.032 1.00 87.81 204 SER A CA 1
ATOM 1615 C C . SER A 1 204 ? 14.225 -10.994 -10.895 1.00 87.81 204 SER A C 1
ATOM 1617 O O . SER A 1 204 ? 13.799 -11.557 -9.889 1.00 87.81 204 SER A O 1
ATOM 1619 N N . VAL A 1 205 ? 15.508 -10.623 -10.999 1.00 89.06 205 VAL A N 1
ATOM 1620 C CA . VAL A 1 205 ? 16.478 -10.787 -9.894 1.00 89.06 205 VAL A CA 1
ATOM 1621 C C . VAL A 1 205 ? 16.050 -9.972 -8.672 1.00 89.06 205 VAL A C 1
ATOM 1623 O O . VAL A 1 205 ? 16.107 -10.456 -7.539 1.00 89.06 205 VAL A O 1
ATOM 1626 N N . LEU A 1 206 ? 15.577 -8.747 -8.896 1.00 88.56 206 LEU A N 1
ATOM 1627 C CA . LEU A 1 206 ? 15.078 -7.885 -7.833 1.00 88.56 206 LEU A CA 1
ATOM 1628 C C . LEU A 1 206 ? 13.801 -8.454 -7.189 1.00 88.56 206 LEU A C 1
ATOM 1630 O O . LEU A 1 206 ? 13.719 -8.542 -5.961 1.00 88.56 206 LEU A O 1
ATOM 1634 N N . LEU A 1 207 ? 12.850 -8.924 -8.003 1.00 91.44 207 LEU A N 1
ATOM 1635 C CA . LEU A 1 207 ? 11.627 -9.592 -7.546 1.00 91.44 207 LEU A CA 1
ATOM 1636 C C . LEU A 1 207 ? 11.912 -10.870 -6.758 1.00 91.44 207 LEU A C 1
ATOM 1638 O O . LEU A 1 207 ? 11.229 -11.132 -5.774 1.00 91.44 207 LEU A O 1
ATOM 1642 N N . ALA A 1 208 ? 12.927 -11.652 -7.132 1.00 92.88 208 ALA A N 1
ATOM 1643 C CA . ALA A 1 208 ? 13.311 -12.849 -6.386 1.00 92.88 208 ALA A CA 1
ATOM 1644 C C . ALA A 1 208 ? 13.737 -12.507 -4.948 1.00 92.88 208 ALA A C 1
ATOM 1646 O O . ALA A 1 208 ? 13.326 -13.179 -3.999 1.00 92.88 208 ALA A O 1
ATOM 1647 N N . ARG A 1 209 ? 14.502 -11.421 -4.766 1.00 93.75 209 ARG A N 1
ATOM 1648 C CA . ARG A 1 209 ? 14.907 -10.945 -3.434 1.00 93.75 209 ARG A CA 1
ATOM 1649 C C . ARG A 1 209 ? 13.722 -10.408 -2.629 1.00 93.75 209 ARG A C 1
ATOM 1651 O O . ARG A 1 209 ? 13.618 -10.712 -1.443 1.00 93.75 209 ARG A O 1
ATOM 1658 N N . ILE A 1 210 ? 12.816 -9.668 -3.268 1.00 94.50 210 ILE A N 1
ATOM 1659 C CA . ILE A 1 210 ? 11.563 -9.210 -2.647 1.00 94.50 210 ILE A CA 1
ATOM 1660 C C . ILE A 1 210 ? 10.701 -10.398 -2.203 1.00 94.50 210 ILE A C 1
ATOM 1662 O O . ILE A 1 210 ? 10.225 -10.420 -1.071 1.00 94.50 210 ILE A O 1
ATOM 1666 N N . ASN A 1 211 ? 10.528 -11.397 -3.069 1.00 95.50 211 ASN A N 1
ATOM 1667 C CA . ASN A 1 211 ? 9.757 -12.600 -2.766 1.00 95.50 211 ASN A CA 1
ATOM 1668 C C . ASN A 1 211 ? 10.358 -13.369 -1.586 1.00 95.50 211 ASN A C 1
ATOM 1670 O O . ASN A 1 211 ? 9.615 -13.770 -0.696 1.00 95.50 211 ASN A O 1
ATOM 1674 N N . SER A 1 212 ? 11.687 -13.517 -1.525 1.00 96.19 212 SER A N 1
ATOM 1675 C CA . SER A 1 212 ? 12.354 -14.129 -0.367 1.00 96.19 212 SER A CA 1
ATOM 1676 C C . SER A 1 212 ? 12.039 -13.374 0.927 1.00 96.19 212 SER A C 1
ATOM 1678 O O . SER A 1 212 ? 11.607 -13.988 1.897 1.00 96.19 212 SER A O 1
ATOM 1680 N N . HIS A 1 213 ? 12.174 -12.041 0.921 1.00 96.31 213 HIS A N 1
ATOM 1681 C CA . HIS A 1 213 ? 11.858 -11.199 2.082 1.00 96.31 213 HIS A CA 1
ATOM 1682 C C . HIS A 1 213 ? 10.401 -11.353 2.533 1.00 96.31 213 HIS A C 1
ATOM 1684 O O . HIS A 1 213 ? 10.126 -11.499 3.721 1.00 96.31 213 HIS A O 1
ATOM 1690 N N . LEU A 1 214 ? 9.452 -11.352 1.595 1.00 96.38 214 LEU A N 1
ATOM 1691 C CA . LEU A 1 214 ? 8.029 -11.500 1.905 1.00 96.38 214 LEU A CA 1
ATOM 1692 C C . LEU A 1 214 ? 7.676 -12.906 2.408 1.00 96.38 214 LEU A C 1
ATOM 1694 O O . LEU A 1 214 ? 6.867 -13.029 3.329 1.00 96.38 214 LEU A O 1
ATOM 1698 N N . CYS A 1 215 ? 8.304 -13.954 1.867 1.00 96.06 215 CYS A N 1
ATOM 1699 C CA . CYS A 1 215 ? 8.194 -15.320 2.378 1.00 96.06 215 CYS A CA 1
ATOM 1700 C C . CYS A 1 215 ? 8.682 -15.411 3.829 1.00 96.06 215 CYS A C 1
ATOM 1702 O O . CYS A 1 215 ? 7.949 -15.908 4.688 1.00 96.06 215 CYS A O 1
ATOM 1704 N N . ASP A 1 216 ? 9.872 -14.875 4.114 1.00 95.56 216 ASP A N 1
ATOM 1705 C CA . ASP A 1 216 ? 10.429 -14.827 5.468 1.00 95.56 216 ASP A CA 1
ATOM 1706 C C . ASP A 1 216 ? 9.497 -14.049 6.399 1.00 95.56 216 ASP A C 1
ATOM 1708 O O . ASP A 1 216 ? 9.164 -14.509 7.493 1.00 95.56 216 ASP A O 1
ATOM 1712 N N . LYS A 1 217 ? 8.968 -12.914 5.932 1.00 94.00 217 LYS A N 1
ATOM 1713 C CA . LYS A 1 217 ? 8.040 -12.095 6.709 1.00 94.00 217 LYS A CA 1
ATOM 1714 C C . LYS A 1 217 ? 6.730 -12.819 7.010 1.00 94.00 217 LYS A C 1
ATOM 1716 O O . LYS A 1 217 ? 6.271 -12.743 8.145 1.00 94.00 217 LYS A O 1
ATOM 1721 N N . LYS A 1 218 ? 6.150 -13.538 6.041 1.00 93.62 218 LYS A N 1
ATOM 1722 C CA . LYS A 1 218 ? 4.923 -14.348 6.196 1.00 93.62 218 LYS A CA 1
ATOM 1723 C C . LYS A 1 218 ? 5.136 -15.568 7.102 1.00 93.62 218 LYS A C 1
ATOM 1725 O O . LYS A 1 218 ? 4.180 -16.050 7.709 1.00 93.62 218 LYS A O 1
ATOM 1730 N N . SER A 1 219 ? 6.373 -16.062 7.209 1.00 92.94 219 SER A N 1
ATOM 1731 C CA . SER A 1 219 ? 6.724 -17.178 8.098 1.00 92.94 219 SER A CA 1
ATOM 1732 C C . SER A 1 219 ? 6.625 -16.818 9.590 1.00 92.94 219 SER A C 1
ATOM 1734 O O . SER A 1 219 ? 6.368 -17.701 10.415 1.00 92.94 219 SER A O 1
ATOM 1736 N N . ASP A 1 220 ? 6.735 -15.529 9.939 1.00 92.69 220 ASP A N 1
ATOM 1737 C CA . ASP A 1 220 ? 6.504 -15.025 11.296 1.00 92.69 220 ASP A CA 1
ATOM 1738 C C . ASP A 1 220 ? 5.043 -15.287 11.726 1.00 92.69 220 ASP A C 1
ATOM 1740 O O . ASP A 1 220 ? 4.106 -14.870 11.032 1.00 92.69 220 ASP A O 1
ATOM 1744 N N . PRO A 1 221 ? 4.801 -15.931 12.889 1.00 89.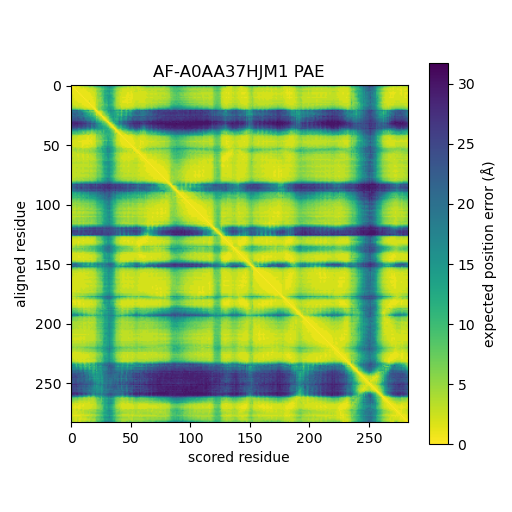81 221 PRO A N 1
ATOM 1745 C CA . PRO A 1 221 ? 3.459 -16.153 13.426 1.00 89.81 221 PRO A CA 1
ATOM 1746 C C . PRO A 1 221 ? 2.566 -14.905 13.480 1.00 89.81 221 PRO A C 1
ATOM 1748 O O . PRO A 1 221 ? 1.354 -15.026 13.295 1.00 89.81 221 PRO A O 1
ATOM 1751 N N . ASN A 1 222 ? 3.144 -13.720 13.689 1.00 87.19 222 ASN A N 1
ATOM 1752 C CA . ASN A 1 222 ? 2.420 -12.450 13.762 1.00 87.19 222 ASN A CA 1
ATOM 1753 C C . ASN A 1 222 ? 1.946 -11.947 12.390 1.00 87.19 222 ASN A C 1
ATOM 1755 O O . ASN A 1 222 ? 0.999 -11.163 12.323 1.00 87.19 222 ASN A O 1
ATOM 1759 N N . ASN A 1 223 ? 2.554 -12.432 11.305 1.00 91.31 223 ASN A N 1
ATOM 1760 C CA . ASN A 1 223 ? 2.314 -11.987 9.932 1.00 91.31 223 ASN A CA 1
ATOM 1761 C C . ASN A 1 223 ? 1.672 -13.063 9.048 1.00 91.31 223 ASN A C 1
ATOM 1763 O O . ASN A 1 223 ? 1.517 -12.844 7.852 1.00 91.31 223 ASN A O 1
ATOM 1767 N N . LYS A 1 224 ? 1.238 -14.205 9.600 1.00 91.44 224 LYS A N 1
ATOM 1768 C CA . LYS A 1 224 ? 0.570 -15.278 8.827 1.00 91.44 224 LYS A CA 1
ATOM 1769 C C . LYS A 1 224 ? -0.669 -14.828 8.050 1.00 91.44 224 LYS A C 1
ATOM 1771 O O . LYS A 1 224 ? -1.119 -15.519 7.143 1.00 91.44 224 LYS A O 1
ATOM 1776 N N . TRP A 1 225 ? -1.248 -13.702 8.447 1.00 92.38 225 TRP A N 1
ATOM 1777 C CA . TRP A 1 225 ? -2.379 -13.080 7.774 1.00 92.38 225 TRP A CA 1
ATOM 1778 C C . TRP A 1 225 ? -2.010 -12.380 6.468 1.00 92.38 225 TRP A C 1
ATOM 1780 O O . TRP A 1 225 ? -2.895 -12.146 5.648 1.00 92.38 225 TRP A O 1
ATOM 1790 N N . LEU A 1 226 ? -0.739 -12.005 6.308 1.00 95.38 226 LEU A N 1
ATOM 1791 C CA . LEU A 1 226 ? -0.255 -11.264 5.161 1.00 95.38 226 LEU A CA 1
ATOM 1792 C C . LEU A 1 226 ? -0.265 -12.184 3.944 1.00 95.38 226 LEU A C 1
ATOM 1794 O O . LEU A 1 226 ? 0.451 -13.186 3.882 1.00 95.38 226 LEU A O 1
ATOM 1798 N N . LYS A 1 227 ? -1.069 -11.799 2.964 1.00 96.50 227 LYS A N 1
ATOM 1799 C CA . LYS A 1 227 ? -1.049 -12.337 1.613 1.00 96.50 227 LYS A CA 1
ATOM 1800 C C . LYS A 1 227 ? -0.289 -11.373 0.731 1.00 96.50 227 LYS A C 1
ATOM 1802 O O . LYS A 1 227 ? -0.355 -10.154 0.928 1.00 96.50 227 LYS A O 1
ATOM 1807 N N . PHE A 1 228 ? 0.453 -11.923 -0.217 1.00 97.25 228 PHE A N 1
ATOM 1808 C CA . PHE A 1 228 ? 1.218 -11.118 -1.148 1.00 97.25 228 PHE A CA 1
ATOM 1809 C C . PHE A 1 228 ? 1.378 -11.811 -2.494 1.00 97.25 228 PHE A C 1
ATOM 1811 O O . PHE A 1 228 ? 1.358 -13.038 -2.587 1.00 97.25 228 PHE A O 1
ATOM 1818 N N . LYS A 1 229 ? 1.607 -10.996 -3.519 1.00 96.44 229 LYS A N 1
ATOM 1819 C CA . LYS A 1 229 ? 2.078 -11.430 -4.829 1.00 96.44 229 LYS A CA 1
ATOM 1820 C C . LYS A 1 229 ? 3.042 -10.388 -5.371 1.00 96.44 229 LYS A C 1
ATOM 1822 O O . LYS A 1 229 ? 2.741 -9.199 -5.325 1.00 96.44 229 LYS A O 1
ATOM 1827 N N . ALA A 1 230 ? 4.199 -10.827 -5.851 1.00 94.44 230 ALA A N 1
ATOM 1828 C CA . ALA A 1 230 ? 5.183 -9.952 -6.470 1.00 94.44 230 ALA A CA 1
ATOM 1829 C C . ALA A 1 230 ? 5.629 -10.538 -7.807 1.00 94.44 230 ALA A C 1
ATOM 1831 O O . ALA A 1 230 ? 6.174 -11.644 -7.845 1.00 94.44 230 ALA A O 1
ATOM 1832 N N . ASP A 1 231 ? 5.398 -9.792 -8.883 1.00 93.25 231 ASP A N 1
ATOM 1833 C CA . ASP A 1 231 ? 5.737 -10.208 -10.242 1.00 93.25 231 ASP A CA 1
ATOM 1834 C C . ASP A 1 231 ? 5.916 -8.992 -11.169 1.00 93.25 231 ASP A C 1
ATOM 1836 O O . ASP A 1 231 ? 5.675 -7.843 -10.782 1.00 93.25 231 ASP A O 1
ATOM 1840 N N . LEU A 1 232 ? 6.358 -9.241 -12.400 1.00 90.50 232 LEU A N 1
ATOM 1841 C CA . LEU A 1 232 ? 6.366 -8.251 -13.471 1.00 90.50 232 LEU A CA 1
ATOM 1842 C C . LEU A 1 232 ? 4.943 -7.996 -13.968 1.00 90.50 232 LEU A C 1
ATOM 1844 O O . LEU A 1 232 ? 4.172 -8.933 -14.152 1.00 90.50 232 LEU A O 1
ATOM 1848 N N . LEU A 1 233 ? 4.632 -6.743 -14.294 1.00 86.00 233 LEU A N 1
ATOM 1849 C CA . LEU A 1 233 ? 3.419 -6.388 -15.031 1.00 86.00 233 LEU A CA 1
ATOM 1850 C C . LEU A 1 233 ? 3.638 -6.708 -16.514 1.00 86.00 233 LEU A C 1
ATOM 1852 O O . LEU A 1 233 ? 3.975 -5.848 -17.331 1.00 86.00 233 LEU A O 1
ATOM 1856 N N . THR A 1 234 ? 3.538 -7.992 -16.858 1.00 69.50 234 THR A N 1
ATOM 1857 C CA . THR A 1 234 ? 4.057 -8.528 -18.127 1.00 69.50 234 THR A CA 1
ATOM 1858 C C . THR A 1 234 ? 3.345 -7.979 -19.363 1.00 69.50 234 THR A C 1
ATOM 1860 O O . THR A 1 234 ? 3.973 -7.833 -20.417 1.00 69.50 234 THR A O 1
ATOM 1863 N N . ARG A 1 235 ? 2.067 -7.606 -19.220 1.00 62.81 235 ARG A N 1
ATOM 1864 C CA . ARG A 1 235 ? 1.249 -6.945 -20.255 1.00 62.81 235 ARG A CA 1
ATOM 1865 C C . ARG A 1 235 ? 1.670 -5.499 -20.546 1.00 62.81 235 ARG A C 1
ATOM 1867 O O . ARG A 1 235 ? 1.174 -4.902 -21.501 1.00 62.81 235 ARG A O 1
ATOM 1874 N N . GLU A 1 236 ? 2.579 -4.952 -19.741 1.00 60.50 236 GLU A N 1
ATOM 1875 C CA . GLU A 1 236 ? 3.048 -3.564 -19.802 1.00 60.50 236 GLU A CA 1
ATOM 1876 C C . GLU A 1 236 ? 4.516 -3.420 -20.204 1.00 60.50 236 GLU A C 1
ATOM 1878 O O . GLU A 1 236 ? 5.059 -2.315 -20.211 1.00 60.50 236 GLU A O 1
ATOM 1883 N N . ASN A 1 237 ? 5.167 -4.523 -20.579 1.00 57.34 237 ASN A N 1
ATOM 1884 C CA . ASN A 1 237 ? 6.512 -4.465 -21.131 1.00 57.34 237 ASN A CA 1
ATOM 1885 C C . ASN A 1 237 ? 6.492 -3.703 -22.456 1.00 57.34 237 ASN A C 1
ATOM 1887 O O . ASN A 1 237 ? 5.780 -4.069 -23.393 1.00 57.34 237 ASN A O 1
ATOM 1891 N N . TYR A 1 238 ? 7.296 -2.648 -22.538 1.00 59.72 238 TYR A N 1
ATOM 1892 C CA . TYR A 1 238 ? 7.326 -1.779 -23.704 1.00 59.72 238 TYR A CA 1
ATOM 1893 C C . TYR A 1 238 ? 8.761 -1.486 -24.125 1.00 59.72 238 TYR A C 1
ATOM 1895 O O . TYR A 1 238 ? 9.630 -1.187 -23.303 1.00 59.72 238 TYR A O 1
ATOM 1903 N N . SER A 1 239 ? 8.983 -1.538 -25.434 1.00 54.41 239 SER A N 1
ATOM 1904 C CA . SER A 1 239 ? 10.207 -1.111 -26.101 1.00 54.41 239 SER A CA 1
ATOM 1905 C C . SER A 1 239 ? 9.814 -0.074 -27.148 1.00 54.41 239 SER A C 1
ATOM 1907 O O . SER A 1 239 ? 8.892 -0.315 -27.928 1.00 54.41 239 SER A O 1
ATOM 1909 N N . GLU A 1 240 ? 10.453 1.098 -27.135 1.00 53.78 240 GLU A N 1
ATOM 1910 C CA . GLU A 1 240 ? 10.221 2.076 -28.205 1.00 53.78 240 GLU A CA 1
ATOM 1911 C C . GLU A 1 240 ? 10.860 1.635 -29.510 1.00 53.78 240 GLU A C 1
ATOM 1913 O O . GLU A 1 240 ? 12.039 1.266 -29.508 1.00 53.78 240 GLU A O 1
ATOM 1918 N N . PRO A 1 241 ? 10.138 1.749 -30.638 1.00 50.81 241 PRO A N 1
ATOM 1919 C CA . PRO A 1 241 ? 10.802 1.794 -31.923 1.00 50.81 241 PRO A CA 1
ATOM 1920 C C . PRO A 1 241 ? 11.676 3.054 -31.984 1.00 50.81 241 PRO A C 1
ATOM 1922 O O . PRO A 1 241 ? 11.313 4.109 -31.462 1.00 50.81 241 PRO A O 1
ATOM 1925 N N . ILE A 1 242 ? 12.832 2.934 -32.631 1.00 51.69 242 ILE A N 1
ATOM 1926 C CA . ILE A 1 242 ? 13.740 4.051 -32.908 1.00 51.69 242 ILE A CA 1
ATOM 1927 C C . ILE A 1 242 ? 12.942 5.142 -33.639 1.00 51.69 242 ILE A C 1
ATOM 1929 O O . ILE A 1 242 ? 12.386 4.879 -34.706 1.00 51.69 242 ILE A O 1
ATOM 1933 N N . GLN A 1 243 ? 12.862 6.344 -33.065 1.00 49.25 243 GLN A N 1
ATOM 1934 C CA . GLN A 1 243 ? 12.268 7.495 -33.743 1.00 49.25 243 GLN A CA 1
ATOM 1935 C C . GLN A 1 243 ? 13.335 8.180 -34.596 1.00 49.25 243 GLN A C 1
ATOM 1937 O O . GLN A 1 243 ? 14.507 8.242 -34.231 1.00 49.25 243 GLN A O 1
ATOM 1942 N N . ALA A 1 244 ? 12.929 8.688 -35.750 1.00 46.47 244 ALA A N 1
ATOM 1943 C CA . ALA A 1 244 ? 13.767 9.548 -36.564 1.00 46.47 244 ALA A CA 1
ATOM 1944 C C . ALA A 1 244 ? 13.056 10.887 -36.732 1.00 46.47 244 ALA A C 1
ATOM 1946 O O . ALA A 1 244 ? 11.839 10.912 -36.927 1.00 46.47 244 ALA A O 1
ATOM 1947 N N . TYR A 1 245 ? 13.804 11.977 -36.625 1.00 49.91 245 TYR A N 1
ATOM 1948 C CA . TYR A 1 245 ? 13.337 13.306 -36.990 1.00 49.91 245 TYR A CA 1
ATOM 1949 C C . TYR A 1 245 ? 14.286 13.904 -38.021 1.00 49.91 245 TYR A C 1
ATOM 1951 O O . TYR A 1 245 ? 15.454 13.533 -38.104 1.00 49.91 245 TYR A O 1
ATOM 1959 N N . GLU A 1 246 ? 13.754 14.806 -38.831 1.00 57.97 246 GLU A N 1
ATOM 1960 C CA . GLU A 1 246 ? 14.542 15.571 -39.784 1.00 57.97 246 GLU A CA 1
ATOM 1961 C C . GLU A 1 246 ? 15.094 16.805 -39.062 1.00 57.97 246 GLU A C 1
ATOM 1963 O O . GLU A 1 246 ? 14.327 17.647 -38.588 1.00 57.97 246 GLU A O 1
ATOM 1968 N N . GLU A 1 247 ? 16.415 16.876 -38.907 1.00 59.19 247 GLU A N 1
ATOM 1969 C CA . GLU A 1 247 ? 17.109 18.035 -38.347 1.00 59.19 247 GLU A CA 1
ATOM 1970 C C . GLU A 1 247 ? 17.496 18.969 -39.493 1.00 59.19 247 GLU A C 1
ATOM 1972 O O . GLU A 1 247 ? 18.134 18.544 -40.453 1.00 59.19 247 GLU A O 1
ATOM 1977 N N . LEU A 1 248 ? 17.065 20.229 -39.416 1.00 70.75 248 LEU A N 1
ATOM 1978 C CA . LEU A 1 248 ? 17.403 21.274 -40.383 1.00 70.75 248 LEU A CA 1
ATOM 1979 C C . LEU A 1 248 ? 18.603 22.064 -39.863 1.00 70.75 248 LEU A C 1
ATOM 1981 O O . LEU A 1 248 ? 18.562 22.588 -38.749 1.00 70.75 248 LEU A O 1
ATOM 1985 N N . HIS A 1 249 ? 19.647 22.175 -40.677 1.00 77.81 249 HIS A N 1
ATOM 1986 C CA . HIS A 1 249 ? 20.856 22.923 -40.357 1.00 77.81 249 HIS A CA 1
ATOM 1987 C C . HIS A 1 249 ? 20.792 24.359 -40.897 1.00 77.81 249 HIS A C 1
ATOM 1989 O O . HIS A 1 249 ? 20.055 24.669 -41.836 1.00 77.81 249 HIS A O 1
ATOM 1995 N N . ASP A 1 250 ? 21.611 25.244 -40.321 1.00 78.81 250 ASP A N 1
ATOM 1996 C CA . ASP A 1 250 ? 21.660 26.672 -40.671 1.00 78.81 250 ASP A CA 1
ATOM 1997 C C . ASP A 1 250 ? 22.049 26.9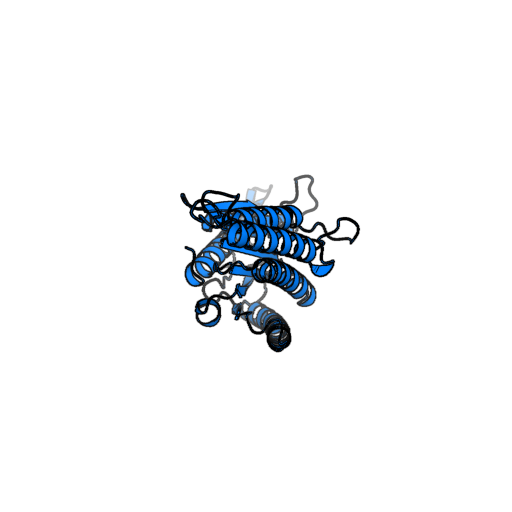38 -42.139 1.00 78.81 250 ASP A C 1
ATOM 1999 O O . ASP A 1 250 ? 21.763 28.009 -42.677 1.00 78.81 250 ASP A O 1
ATOM 2003 N N . ASP A 1 251 ? 22.688 25.974 -42.808 1.00 84.88 251 ASP A N 1
ATOM 2004 C CA . ASP A 1 251 ? 23.049 26.043 -44.229 1.00 84.88 251 ASP A CA 1
ATOM 2005 C C . ASP A 1 251 ? 21.909 25.622 -45.179 1.00 84.88 251 ASP A C 1
ATOM 2007 O O . ASP A 1 251 ? 22.080 25.627 -46.400 1.00 84.88 251 ASP A O 1
ATOM 2011 N N . GLY A 1 252 ? 20.736 25.290 -44.630 1.00 78.81 252 GLY A N 1
ATOM 2012 C CA . GLY A 1 252 ? 19.562 24.850 -45.379 1.00 78.81 252 GLY A CA 1
ATOM 2013 C C . GLY A 1 252 ? 19.593 23.376 -45.787 1.00 78.81 252 GLY A C 1
ATOM 2014 O O . GLY A 1 252 ? 18.688 22.937 -46.499 1.00 78.81 252 GLY A O 1
ATOM 2015 N N . SER A 1 253 ? 20.602 22.612 -45.361 1.00 86.00 253 SER A N 1
ATOM 2016 C CA . SER A 1 253 ? 20.590 21.155 -45.477 1.00 86.00 253 SER A CA 1
ATOM 2017 C C . SER A 1 253 ? 19.726 20.521 -44.383 1.00 86.00 253 SER A C 1
ATOM 2019 O O . SER A 1 253 ? 19.470 21.126 -43.339 1.00 86.00 253 SER A O 1
ATOM 2021 N N . SER A 1 254 ? 19.253 19.300 -44.630 1.00 75.75 254 SER A N 1
ATOM 2022 C CA . SER A 1 254 ? 18.622 18.477 -43.604 1.00 75.75 254 SER A CA 1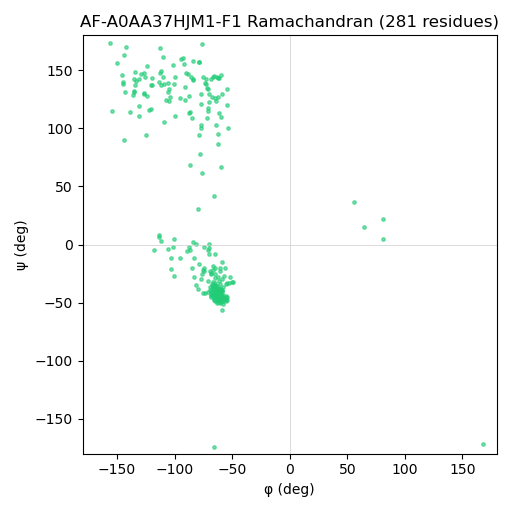
ATOM 2023 C C . SER A 1 254 ? 19.283 17.110 -43.517 1.00 75.75 254 SER A C 1
ATOM 2025 O O . SER A 1 254 ? 19.745 16.558 -44.521 1.00 75.75 254 SER A O 1
ATOM 2027 N N . GLU A 1 255 ? 19.311 16.548 -42.312 1.00 68.50 255 GLU A N 1
ATOM 2028 C CA . GLU A 1 255 ? 19.673 15.154 -42.097 1.00 68.50 255 GLU A CA 1
ATOM 2029 C C . GLU A 1 255 ? 18.578 14.421 -41.316 1.00 68.50 255 GLU A C 1
ATOM 2031 O O . GLU A 1 255 ? 17.925 14.968 -40.427 1.00 68.50 255 GLU A O 1
ATOM 2036 N N . MET A 1 256 ? 18.360 13.150 -41.656 1.00 54.50 256 MET A N 1
ATOM 2037 C CA . MET A 1 256 ? 17.511 12.276 -40.850 1.00 54.50 256 MET A CA 1
ATOM 2038 C C . MET A 1 256 ? 18.295 11.833 -39.621 1.00 54.50 256 MET A C 1
ATOM 2040 O O . MET A 1 256 ? 19.107 10.904 -39.679 1.00 54.50 256 MET A O 1
ATOM 2044 N N . VAL A 1 257 ? 18.022 12.483 -38.495 1.00 52.50 257 VAL A N 1
ATOM 2045 C CA . VAL A 1 257 ? 18.579 12.122 -37.200 1.00 52.50 257 VAL A CA 1
ATOM 2046 C C . VAL A 1 257 ? 17.715 11.035 -36.589 1.00 52.50 257 VAL A C 1
ATOM 2048 O O . VAL A 1 257 ? 16.587 11.244 -36.145 1.00 52.50 257 VAL A O 1
ATOM 2051 N N . PHE A 1 258 ? 18.266 9.827 -36.539 1.00 50.50 258 PHE A N 1
ATOM 2052 C CA . PHE A 1 258 ? 17.720 8.771 -35.700 1.00 50.50 258 PHE A CA 1
ATOM 2053 C C . PHE A 1 258 ? 18.010 9.136 -34.242 1.00 50.50 258 PHE A C 1
ATOM 2055 O O . PHE A 1 258 ? 19.177 9.158 -33.834 1.00 50.50 258 PHE A O 1
ATOM 2062 N N . THR A 1 259 ? 16.979 9.400 -33.429 1.00 49.62 259 THR A N 1
ATOM 2063 C CA . THR A 1 259 ? 17.179 9.522 -31.982 1.00 49.62 259 THR A CA 1
ATOM 2064 C C . THR A 1 259 ? 17.708 8.188 -31.485 1.00 49.62 259 THR A C 1
ATOM 2066 O O . THR A 1 259 ? 17.068 7.141 -31.562 1.00 49.62 259 THR A O 1
ATOM 2069 N N . ARG A 1 260 ? 18.963 8.203 -31.036 1.00 44.53 260 ARG A N 1
ATOM 2070 C CA . ARG A 1 260 ? 19.775 6.990 -30.923 1.00 44.53 260 ARG A CA 1
ATOM 2071 C C . ARG A 1 260 ? 19.293 5.953 -29.910 1.00 44.53 260 ARG A C 1
ATOM 2073 O O . ARG A 1 260 ? 19.932 4.910 -29.825 1.00 44.53 260 ARG A O 1
ATOM 2080 N N . GLN A 1 261 ? 18.301 6.207 -29.060 1.00 52.88 261 GLN A N 1
ATOM 2081 C CA . GLN A 1 261 ? 18.136 5.381 -27.860 1.00 52.88 261 GLN A CA 1
ATOM 2082 C C . GLN A 1 261 ? 16.665 5.174 -27.512 1.00 52.88 261 GLN A C 1
ATOM 2084 O O . GLN A 1 261 ? 16.091 5.936 -26.745 1.00 52.88 261 GLN A O 1
ATOM 2089 N N . GLY A 1 262 ? 16.073 4.106 -28.057 1.00 56.03 262 GLY A N 1
ATOM 2090 C CA . GLY A 1 262 ? 14.847 3.540 -27.501 1.00 56.03 262 GLY A CA 1
ATOM 2091 C C . GLY A 1 262 ? 15.088 3.090 -26.057 1.00 56.03 262 GLY A C 1
ATOM 2092 O O . GLY A 1 262 ? 16.190 2.663 -25.697 1.00 56.03 262 GLY A O 1
ATOM 2093 N N . PHE A 1 263 ? 14.066 3.212 -25.219 1.00 65.25 263 PHE A N 1
ATOM 2094 C CA . PHE A 1 263 ? 14.117 2.782 -23.826 1.00 65.25 263 PHE A CA 1
ATOM 2095 C C . PHE A 1 263 ? 13.324 1.491 -23.652 1.00 65.25 263 PHE A C 1
ATOM 2097 O O . PHE A 1 263 ? 12.243 1.319 -24.227 1.00 65.25 263 PHE A O 1
ATOM 2104 N N . ALA A 1 264 ? 13.879 0.584 -22.856 1.00 73.44 264 ALA A N 1
ATOM 2105 C CA . ALA A 1 264 ? 13.213 -0.638 -22.439 1.00 73.44 264 ALA A CA 1
ATOM 2106 C C . ALA A 1 264 ? 12.760 -0.512 -20.982 1.00 73.44 264 ALA A C 1
ATOM 2108 O O . ALA A 1 264 ? 13.539 -0.080 -20.125 1.00 73.44 264 ALA A O 1
ATOM 2109 N N . PHE A 1 265 ? 11.512 -0.910 -20.721 1.00 75.69 265 PHE A N 1
ATOM 2110 C CA . PHE A 1 265 ? 10.879 -0.830 -19.406 1.00 75.69 265 PHE A CA 1
ATOM 2111 C C . PHE A 1 265 ? 10.319 -2.180 -18.988 1.00 75.69 265 PHE A C 1
ATOM 2113 O O . PHE A 1 265 ? 9.549 -2.780 -19.736 1.00 75.69 265 PHE A O 1
ATOM 2120 N N . ALA A 1 266 ? 10.649 -2.608 -17.770 1.00 81.31 266 ALA A N 1
ATOM 2121 C CA . ALA A 1 266 ? 10.020 -3.759 -17.129 1.00 81.31 266 ALA A CA 1
ATOM 2122 C C . ALA A 1 266 ? 9.457 -3.333 -15.763 1.00 81.31 266 ALA A C 1
ATOM 2124 O O . ALA A 1 266 ? 10.214 -3.288 -14.780 1.00 81.31 266 ALA A O 1
ATOM 2125 N N . PRO A 1 267 ? 8.167 -2.957 -15.699 1.00 85.19 267 PRO A N 1
ATOM 2126 C CA . PRO A 1 267 ? 7.508 -2.640 -14.443 1.00 85.19 267 PRO A CA 1
ATOM 2127 C C . PRO A 1 267 ? 7.276 -3.899 -13.603 1.00 85.19 267 PRO A C 1
ATOM 2129 O O . PRO A 1 267 ? 6.822 -4.925 -14.105 1.00 85.19 267 PRO A O 1
ATOM 2132 N N . GLY A 1 268 ? 7.594 -3.809 -12.317 1.00 90.19 268 GLY A N 1
ATOM 2133 C CA . GLY A 1 268 ? 7.271 -4.790 -11.293 1.00 90.19 268 GLY A CA 1
ATOM 2134 C C . GLY A 1 268 ? 6.247 -4.231 -10.315 1.00 90.19 268 GLY A C 1
ATOM 2135 O O . GLY A 1 268 ? 6.201 -3.030 -10.044 1.00 90.19 268 GLY A O 1
ATOM 2136 N N . LEU A 1 269 ? 5.425 -5.117 -9.775 1.00 93.69 269 LEU A N 1
ATOM 2137 C CA . LEU A 1 269 ? 4.438 -4.796 -8.757 1.00 93.69 269 LEU A CA 1
ATOM 2138 C C . LEU A 1 269 ? 4.590 -5.771 -7.594 1.00 93.69 269 LEU A C 1
ATOM 2140 O O . LEU A 1 269 ? 4.933 -6.938 -7.769 1.00 93.69 269 LEU A O 1
ATOM 2144 N N . VAL A 1 270 ? 4.321 -5.276 -6.396 1.00 96.19 270 VAL A N 1
ATOM 2145 C CA . VAL A 1 270 ? 4.096 -6.060 -5.189 1.00 96.19 270 VAL A CA 1
ATOM 2146 C C . VAL A 1 270 ? 2.719 -5.684 -4.678 1.00 96.19 270 VAL A C 1
ATOM 2148 O O . VAL A 1 270 ? 2.506 -4.536 -4.296 1.00 96.19 270 VAL A O 1
ATOM 2151 N N . LEU A 1 271 ? 1.794 -6.635 -4.665 1.00 97.81 271 LEU A N 1
ATOM 2152 C CA . LEU A 1 271 ? 0.483 -6.487 -4.047 1.00 97.81 271 LEU A CA 1
ATOM 2153 C C . LEU A 1 271 ? 0.487 -7.183 -2.685 1.00 97.81 271 LEU A C 1
ATOM 2155 O O . LEU A 1 271 ? 1.038 -8.273 -2.534 1.00 97.81 271 LEU A O 1
ATOM 2159 N N . LEU A 1 272 ? -0.118 -6.538 -1.693 1.00 97.56 272 LEU A N 1
ATOM 2160 C CA . LEU A 1 272 ? -0.148 -6.931 -0.288 1.00 97.56 272 LEU A CA 1
ATOM 2161 C C . LEU A 1 272 ? -1.580 -6.800 0.238 1.00 97.56 272 LEU A C 1
ATOM 2163 O O . LEU A 1 272 ? -2.315 -5.899 -0.165 1.00 97.56 272 LEU A O 1
ATOM 2167 N N . GLY A 1 273 ? -1.978 -7.638 1.189 1.00 95.44 273 GLY A N 1
ATOM 2168 C CA . GLY A 1 273 ? -3.267 -7.480 1.860 1.00 95.44 273 GLY A CA 1
ATOM 2169 C C . GLY A 1 273 ? -3.663 -8.694 2.685 1.00 95.44 273 GLY A C 1
ATOM 2170 O O . GLY A 1 273 ? -2.876 -9.616 2.876 1.00 95.44 273 GLY A O 1
ATOM 2171 N N . GLN A 1 274 ? -4.900 -8.691 3.180 1.00 93.06 274 GLN A N 1
ATOM 2172 C CA . GLN A 1 274 ? -5.506 -9.853 3.846 1.00 93.06 274 GLN A CA 1
ATOM 2173 C C . GLN A 1 274 ? -6.506 -10.611 2.960 1.00 93.06 274 GLN A C 1
ATOM 2175 O O . GLN A 1 274 ? -6.915 -11.724 3.300 1.00 93.06 274 GLN A O 1
ATOM 2180 N N . ALA A 1 275 ? -6.893 -10.026 1.824 1.00 93.25 275 ALA A N 1
ATOM 2181 C CA . ALA A 1 275 ? -7.866 -10.592 0.899 1.00 93.25 275 ALA A CA 1
ATOM 2182 C C . ALA A 1 275 ? -7.280 -11.790 0.127 1.00 93.25 275 ALA A C 1
ATOM 2184 O O . ALA A 1 275 ? -6.115 -11.766 -0.264 1.00 93.25 275 ALA A O 1
ATOM 2185 N N . ASP A 1 276 ? -8.064 -12.862 -0.046 1.00 91.88 276 ASP A N 1
ATOM 2186 C CA . ASP A 1 276 ? -7.634 -14.095 -0.736 1.00 91.88 276 ASP A CA 1
ATOM 2187 C C . ASP A 1 276 ? -7.237 -13.867 -2.201 1.00 91.88 276 ASP A C 1
ATOM 2189 O O . ASP A 1 276 ? -6.337 -14.535 -2.707 1.00 91.88 276 ASP A O 1
ATOM 2193 N N . ASP A 1 277 ? -7.870 -12.900 -2.864 1.00 94.25 277 ASP A N 1
ATOM 2194 C CA . ASP A 1 277 ? -7.642 -12.577 -4.273 1.00 94.25 277 ASP A CA 1
ATOM 2195 C C . ASP A 1 277 ? -6.236 -12.017 -4.554 1.00 94.25 277 ASP A C 1
ATOM 2197 O O . ASP A 1 277 ? -5.759 -12.115 -5.685 1.00 94.25 277 ASP A O 1
ATOM 2201 N N . VAL A 1 278 ? -5.525 -11.527 -3.528 1.00 95.81 278 VAL A N 1
ATOM 2202 C CA . VAL A 1 278 ? -4.139 -11.033 -3.633 1.00 95.81 278 VAL A CA 1
ATOM 2203 C C . VAL A 1 278 ? -3.174 -12.097 -4.162 1.00 95.81 278 VAL A C 1
ATOM 2205 O O . VAL A 1 278 ? -2.255 -11.765 -4.904 1.00 95.81 278 VAL A O 1
ATOM 2208 N N . GLU A 1 279 ? -3.349 -13.373 -3.807 1.00 93.50 279 GLU A N 1
ATOM 2209 C CA . GLU A 1 279 ? -2.415 -14.432 -4.232 1.00 93.50 279 GLU A CA 1
ATOM 2210 C C . GLU A 1 279 ? -2.765 -14.985 -5.626 1.00 93.50 279 GLU A C 1
ATOM 2212 O O . GLU A 1 279 ? -1.912 -15.552 -6.316 1.00 93.50 279 GLU A O 1
ATOM 2217 N N . THR A 1 280 ? -4.008 -14.787 -6.077 1.00 92.38 280 THR A N 1
ATOM 2218 C CA . THR A 1 280 ? -4.534 -15.377 -7.317 1.00 92.38 280 THR A CA 1
ATOM 2219 C C . THR A 1 280 ? -4.614 -14.402 -8.492 1.00 92.38 280 THR A C 1
ATOM 2221 O O . THR A 1 280 ? -4.626 -14.861 -9.633 1.00 92.38 280 THR A O 1
ATOM 2224 N N . VAL A 1 281 ? -4.633 -13.088 -8.244 1.00 92.44 281 VAL A N 1
ATOM 2225 C CA . VAL A 1 281 ? -4.723 -12.033 -9.275 1.00 92.44 281 VAL A CA 1
ATOM 2226 C C . VAL A 1 281 ? -3.623 -12.161 -10.343 1.00 92.44 281 VAL A C 1
ATOM 2228 O O . VAL A 1 281 ? -2.458 -12.379 -9.998 1.00 92.44 281 VAL A O 1
ATOM 2231 N N . PRO A 1 282 ? -3.929 -12.060 -11.645 1.00 89.00 282 PRO A N 1
ATOM 2232 C CA . PRO A 1 282 ? -2.917 -12.069 -12.704 1.00 89.00 282 PRO A CA 1
ATOM 2233 C C . PRO A 1 282 ? -2.158 -10.731 -12.789 1.00 89.00 282 PRO A C 1
ATOM 2235 O O . PRO A 1 282 ? -2.761 -9.680 -12.598 1.00 89.00 282 PRO A O 1
ATOM 2238 N N . PHE A 1 283 ? -0.853 -10.774 -13.092 1.00 87.31 283 PHE A N 1
ATOM 2239 C CA . PHE A 1 283 ? 0.022 -9.604 -13.306 1.00 87.31 283 PHE A CA 1
ATOM 2240 C C . PHE A 1 283 ? 0.481 -9.520 -14.775 1.00 87.31 283 PHE A C 1
ATOM 2242 O O . PHE A 1 283 ? 0.699 -10.585 -15.402 1.00 87.31 283 PHE A O 1
#